Protein AF-A0A182IZV1-F1 (afdb_monomer)

Solvent-accessible surface area (backbone atoms only — not comparable to full-atom values): 13013 Å² total; per-residue (Å²): 90,77,51,74,48,79,44,78,78,56,93,95,38,71,50,75,49,75,46,81,51,82,82,86,50,80,84,40,38,72,34,74,49,69,52,72,51,81,50,97,92,43,57,87,93,59,57,53,67,52,71,44,66,41,76,52,68,88,66,60,91,82,66,72,42,47,51,71,38,79,43,78,46,76,45,76,48,70,42,66,79,65,56,40,49,40,36,34,23,47,72,85,41,84,69,45,66,74,53,50,73,56,97,43,37,22,39,26,70,53,70,49,66,39,42,68,82,43,38,65,35,40,40,33,42,37,39,44,31,95,78,49,97,63,72,47,72,52,74,48,69,41,47,34,34,33,73,51,88,48,77,48,77,50,62,76,93,72,81,61,94,89,63,89,82,66,74,47,78,48,65,48,73,43,35,70,81,78,88,81,79,57,64,59,95,88,42,74,56,87,83,73,84,79,80,92,72,85,70,78,85,86,80,83,132

pLDDT: mean 81.17, std 12.73, range [32.56, 96.06]

Secondary structure (DSSP, 8-state):
-EEEEEEEEETTEEEEEEEE-----GGGTTEEEEEEE--TTS-TTS-EEEEEEE---SS-TTPPEETT-EEEEEEEEE-TTTTPEEEEEETTEEEE---EEETTEEEEEEEEE--GGGTT-EEEEEEE-TT-SS-EEEEEE--EEB--S-EEEES-S---TT-----EEEEPP-BSPPP---EETTEEPSS------PPPSS---

Sequence (205 aa):
TIETKATETDDHRYTVTSKLRLRPTADDDYVDYTCQARHQAIPEDRPMQTTVQLSVLWYIPGEAIRRGQHVELVCRSRGGNPPAQLIWYKNGNQARMAYRTTDRLSENVYAFVAEASDNKARLRCEANNIMATKILKTEVILNVLFAPTQVIVSGPSEARIGDSVSLQCQTTASNPAADIKWVINGKQMSNATSKIVPSPEGKTH

Nearest PDB structures (foldseek):
  6grt-assembly2_B  TM=4.212E-01  e=9.583E-03  Mus musculus
  2otp-assembly1_A  TM=5.087E-01  e=6.619E-02  Homo sapiens
  2otp-assembly1_B  TM=4.618E-01  e=6.273E-02  Homo sapiens
  6d1p-assembly1_A  TM=5.254E-01  e=1.649E-01  Bacteroides uniformis str. 3978 T3 ii
  6grq-assembly1_A  TM=4.266E-01  e=9.638E-02  Mus musculus

Mean predicted aligned error: 13.06 Å

InterPro domains:
  IPR007110 Immunoglobulin-like domain [PS50835] (47-143)
  IPR007110 Immunoglobulin-like domain [PS50835] (148-205)
  IPR013162 CD80-like, immunoglobulin C2-set [PF08205] (68-129)
  IPR013162 CD80-like, immunoglobulin C2-set [PF08205] (162-203)
  IPR013783 Immunoglobulin-like fold [G3DSA:2.60.40.10] (1-61)
  IPR013783 Immunoglobulin-like fold [G3DSA:2.60.40.10] (62-143)
  IPR013783 Immunoglobulin-like fold [G3DSA:2.60.40.10] (144-205)
  IPR036179 Immunoglobulin-like domain superfamily [SSF48726] (8-57)
  IPR036179 Immunoglobulin-like domain superfamily [SSF48726] (59-148)
  IPR036179 Immunoglobulin-like domain superfamily [SSF48726] (144-193)
  IPR051275 Cellular adhesion and signaling domain-containing protein [PTHR11640] (66-190)

Foldseek 3Di:
DKDKDWDDDDDPDIDIDIDDDDDDDPVLAQDKDKDWDDDPVDDPVDTDMDIWRDHDWPPPQPDAAEQQDKDKTKDKGFAAVVAWFKFKDKQNHTDDRDWDDDPRMIMDIDIDGDHPLLQQIKIKMWTDHPPDPDIDMDIGGHHYFDDFPDKDKDWDPDDDPPDDTDIDIDTHDGPPDDDDWDADPNRTDPPDDDDDDDDPNDDDD

Organism: Anopheles atroparvus (NCBI:txid41427)

Structure (mmCIF, N/CA/C/O backbone):
data_AF-A0A182IZV1-F1
#
_entry.id   AF-A0A182IZV1-F1
#
loop_
_atom_site.group_PDB
_atom_site.id
_atom_site.type_symbol
_atom_site.label_atom_id
_atom_site.label_alt_id
_atom_site.label_comp_id
_atom_site.label_asym_id
_atom_site.label_entity_id
_atom_site.label_seq_id
_atom_site.pdbx_PDB_ins_code
_atom_site.Cartn_x
_atom_site.Cartn_y
_atom_site.Cartn_z
_atom_site.occupancy
_atom_site.B_iso_or_equiv
_atom_site.auth_seq_id
_atom_site.auth_comp_id
_atom_site.auth_asym_id
_atom_site.auth_atom_id
_atom_site.pdbx_PDB_model_num
ATOM 1 N N . THR A 1 1 ? 9.770 18.080 -16.659 1.00 79.56 1 THR A N 1
ATOM 2 C CA . THR A 1 1 ? 10.977 18.850 -17.022 1.00 79.56 1 THR A CA 1
ATOM 3 C C . THR A 1 1 ? 11.989 17.953 -17.691 1.00 79.56 1 THR A C 1
ATOM 5 O O . THR A 1 1 ? 12.210 16.854 -17.201 1.00 79.56 1 THR A O 1
ATOM 8 N N . ILE A 1 2 ? 12.588 18.400 -18.793 1.00 85.31 2 ILE A N 1
ATOM 9 C CA . ILE A 1 2 ? 13.625 17.660 -19.523 1.00 85.31 2 ILE A CA 1
ATOM 10 C C . ILE A 1 2 ? 14.952 18.400 -19.345 1.00 85.31 2 ILE A C 1
ATOM 12 O O . ILE A 1 2 ? 15.009 19.612 -19.526 1.00 85.31 2 ILE A O 1
ATOM 16 N N . GLU A 1 3 ? 16.005 17.676 -18.975 1.00 86.06 3 GLU A N 1
ATOM 17 C CA . GLU A 1 3 ? 17.370 18.192 -18.845 1.00 86.06 3 GLU A CA 1
ATOM 18 C C . GLU A 1 3 ? 18.293 17.399 -19.773 1.00 86.06 3 GLU A C 1
ATOM 20 O O . GLU A 1 3 ? 18.440 16.190 -19.598 1.00 86.06 3 GLU A O 1
ATOM 25 N N . THR A 1 4 ? 18.947 18.062 -20.725 1.00 85.50 4 THR A N 1
ATOM 26 C CA . THR A 1 4 ? 19.889 17.418 -21.654 1.00 85.50 4 THR A CA 1
ATOM 27 C C . THR A 1 4 ? 21.306 17.921 -21.399 1.00 85.50 4 THR A C 1
ATOM 29 O O . THR A 1 4 ? 21.517 19.113 -21.189 1.00 85.50 4 THR A O 1
ATOM 32 N N . LYS A 1 5 ? 22.282 17.012 -21.394 1.00 86.25 5 LYS A N 1
ATOM 33 C CA . LYS A 1 5 ? 23.711 17.314 -21.248 1.00 86.25 5 LYS A CA 1
ATOM 34 C C . LYS A 1 5 ? 24.508 16.533 -22.286 1.00 86.25 5 LYS A C 1
ATOM 36 O O . LYS A 1 5 ? 24.274 15.339 -22.448 1.00 86.25 5 LYS A O 1
ATOM 41 N N . ALA A 1 6 ? 25.448 17.195 -22.951 1.00 83.69 6 ALA A N 1
ATOM 42 C CA . ALA A 1 6 ? 26.436 16.557 -23.812 1.00 83.69 6 ALA A CA 1
ATOM 43 C C . ALA A 1 6 ? 27.785 16.521 -23.088 1.00 83.69 6 ALA A C 1
ATOM 45 O O . ALA A 1 6 ? 28.148 17.469 -22.392 1.00 83.69 6 ALA A O 1
ATOM 46 N N . THR A 1 7 ? 28.508 15.417 -23.217 1.00 83.62 7 THR A N 1
ATOM 47 C CA . THR A 1 7 ? 29.847 15.244 -22.653 1.00 83.62 7 THR A CA 1
ATOM 48 C C . THR A 1 7 ? 30.748 14.692 -23.741 1.00 83.62 7 THR A C 1
ATOM 50 O O . THR A 1 7 ? 30.425 13.673 -24.348 1.00 83.62 7 THR A O 1
ATOM 53 N N . GLU A 1 8 ? 31.850 15.382 -24.006 1.00 81.19 8 GLU A N 1
ATOM 54 C CA . GLU A 1 8 ? 32.893 14.897 -24.903 1.00 81.19 8 GLU A CA 1
ATOM 55 C C . GLU A 1 8 ? 33.725 13.844 -24.171 1.00 81.19 8 GLU A C 1
ATOM 57 O O . GLU A 1 8 ? 34.158 14.072 -23.041 1.00 81.19 8 GLU A O 1
ATOM 62 N N . THR A 1 9 ? 33.854 12.661 -24.767 1.00 71.44 9 THR A N 1
ATOM 63 C CA . THR A 1 9 ? 34.504 11.509 -24.127 1.00 71.44 9 THR A CA 1
ATOM 64 C C . THR A 1 9 ? 35.952 11.324 -24.568 1.00 71.44 9 THR A C 1
ATOM 66 O O . THR A 1 9 ? 36.763 11.000 -23.710 1.00 71.44 9 THR A O 1
ATOM 69 N N . ASP A 1 10 ? 36.256 11.518 -25.859 1.00 74.69 10 ASP A N 1
ATOM 70 C CA . ASP A 1 10 ? 37.603 11.567 -26.467 1.00 74.69 10 ASP A CA 1
ATOM 71 C C . ASP A 1 10 ? 37.463 11.773 -27.993 1.00 74.69 10 ASP A C 1
ATOM 73 O O . ASP A 1 10 ? 36.467 11.316 -28.558 1.00 74.69 10 ASP A O 1
ATOM 77 N N . ASP A 1 11 ? 38.430 12.422 -28.647 1.00 75.44 11 ASP A N 1
ATOM 78 C CA . ASP A 1 11 ? 38.546 12.605 -30.110 1.00 75.44 11 ASP A CA 1
ATOM 79 C C . ASP A 1 11 ? 37.209 12.815 -30.859 1.00 75.44 11 ASP A C 1
ATOM 81 O O . ASP A 1 11 ? 36.737 11.947 -31.600 1.00 75.44 11 ASP A O 1
ATOM 85 N N . HIS A 1 12 ? 36.553 13.961 -30.633 1.00 77.31 12 HIS A N 1
ATOM 86 C CA . HIS A 1 12 ? 35.291 14.338 -31.292 1.00 77.31 12 HIS A CA 1
ATOM 87 C C . HIS A 1 12 ? 34.119 13.358 -31.071 1.00 77.31 12 HIS A C 1
ATOM 89 O O . HIS A 1 12 ? 33.113 13.400 -31.788 1.00 77.31 12 HIS A O 1
ATOM 95 N N . ARG A 1 13 ? 34.202 12.471 -30.071 1.00 80.00 13 ARG A N 1
ATOM 96 C CA . ARG A 1 13 ? 33.090 11.607 -29.659 1.00 80.00 13 ARG A CA 1
ATOM 97 C C . ARG A 1 13 ? 32.319 12.261 -28.529 1.00 80.00 13 ARG A C 1
ATOM 99 O O . ARG A 1 13 ? 32.870 12.568 -27.472 1.00 80.00 13 ARG A O 1
ATOM 106 N N . TYR A 1 14 ? 31.014 12.392 -28.730 1.00 85.00 14 TYR A N 1
ATOM 107 C CA . TYR A 1 14 ? 30.106 12.997 -27.766 1.00 85.00 14 TYR A CA 1
ATOM 108 C C . TYR A 1 14 ? 29.099 11.968 -27.263 1.00 85.00 14 TYR A C 1
ATOM 110 O O . TYR A 1 14 ? 28.448 11.274 -28.042 1.00 85.00 14 TYR A O 1
ATOM 118 N N . THR A 1 15 ? 28.919 11.916 -25.947 1.00 84.81 15 THR A N 1
ATOM 119 C CA . THR A 1 15 ? 27.809 11.211 -25.307 1.00 84.81 15 THR A CA 1
ATOM 120 C C . THR A 1 15 ? 26.764 12.231 -24.873 1.00 84.81 15 THR A C 1
ATOM 122 O O . THR A 1 15 ? 27.045 13.119 -24.068 1.00 84.81 15 THR A O 1
ATOM 125 N N . VAL A 1 16 ? 25.538 12.105 -25.386 1.00 86.75 16 VAL A N 1
ATOM 126 C CA . VAL A 1 16 ? 24.411 12.974 -25.019 1.00 86.75 16 VAL A CA 1
ATOM 127 C C . VAL A 1 16 ? 23.475 12.220 -24.082 1.00 86.75 16 VAL A C 1
ATOM 129 O O . VAL A 1 16 ? 22.990 11.141 -24.402 1.00 86.75 16 VAL A O 1
ATOM 132 N N . THR A 1 17 ? 23.206 12.796 -22.914 1.00 83.44 17 THR A N 1
ATOM 133 C CA . THR A 1 17 ? 22.277 12.251 -21.919 1.00 83.44 17 THR A CA 1
ATOM 134 C C . THR A 1 17 ? 21.096 13.196 -21.750 1.00 83.44 17 THR A C 1
ATOM 136 O O . THR A 1 17 ? 21.289 14.355 -21.387 1.00 83.44 17 THR A O 1
ATOM 139 N N . SER A 1 18 ? 19.873 12.697 -21.941 1.00 86.25 18 SER A N 1
ATOM 140 C CA . SER A 1 18 ? 18.641 13.422 -21.609 1.00 86.25 18 SER A CA 1
ATOM 141 C C . SER A 1 18 ? 17.939 12.784 -20.409 1.00 86.25 18 SER A C 1
ATOM 143 O O . SER A 1 18 ? 17.877 11.560 -20.289 1.00 86.25 18 SER A O 1
ATOM 145 N N . LYS A 1 19 ? 17.439 13.609 -19.487 1.00 84.56 19 LYS A N 1
ATOM 146 C CA . LYS A 1 19 ? 16.720 13.196 -18.277 1.00 84.56 19 LYS A CA 1
ATOM 147 C C . LYS A 1 19 ? 15.343 13.842 -18.246 1.00 84.56 19 LYS A C 1
ATOM 149 O O . LYS A 1 19 ? 15.232 15.052 -18.068 1.00 84.56 19 LYS A O 1
ATOM 154 N N . LEU A 1 20 ? 14.303 13.021 -18.339 1.00 85.19 20 LEU A N 1
ATOM 155 C CA . LEU A 1 20 ? 12.920 13.426 -18.115 1.00 85.19 20 LEU A CA 1
ATOM 156 C C . LEU A 1 20 ? 12.568 13.272 -16.626 1.00 85.19 20 LEU A C 1
ATOM 158 O O . LEU A 1 20 ? 12.642 12.182 -16.068 1.00 85.19 20 LEU A O 1
ATOM 162 N N . ARG A 1 21 ? 12.189 14.374 -15.975 1.00 80.88 21 ARG A N 1
ATOM 163 C CA . ARG A 1 21 ? 11.591 14.404 -14.633 1.00 80.88 21 ARG A CA 1
ATOM 164 C C . ARG A 1 21 ? 10.106 14.708 -14.764 1.00 80.88 21 ARG A C 1
ATOM 166 O O . ARG A 1 21 ? 9.752 15.804 -15.200 1.00 80.88 21 ARG A O 1
ATOM 173 N N . LEU A 1 22 ? 9.252 13.781 -14.365 1.00 83.19 22 LEU A N 1
ATOM 174 C CA . LEU A 1 22 ? 7.800 13.953 -14.362 1.00 83.19 22 LEU A CA 1
ATOM 175 C C . LEU A 1 22 ? 7.218 13.513 -13.017 1.00 83.19 22 LEU A C 1
ATOM 177 O O . LEU A 1 22 ? 7.870 12.789 -12.263 1.00 83.19 22 LEU A O 1
ATOM 181 N N . ARG A 1 23 ? 6.014 13.993 -12.706 1.00 75.94 23 ARG A N 1
ATOM 182 C CA . ARG A 1 23 ? 5.198 13.505 -11.590 1.00 75.94 23 ARG A CA 1
ATOM 183 C C . ARG A 1 23 ? 4.077 12.659 -12.207 1.00 75.94 23 ARG A C 1
ATOM 185 O O . ARG A 1 23 ? 3.215 13.275 -12.824 1.00 75.94 23 ARG A O 1
ATOM 192 N N . PRO A 1 24 ? 4.122 11.317 -12.108 1.00 71.19 24 PRO A N 1
ATOM 193 C CA . PRO A 1 24 ? 3.151 10.458 -12.779 1.00 71.19 24 PRO A CA 1
ATOM 194 C C . PRO A 1 24 ? 1.738 10.656 -12.225 1.00 71.19 24 PRO A C 1
ATOM 196 O O . PRO A 1 24 ? 1.564 10.901 -11.029 1.00 71.19 24 PRO A O 1
ATOM 199 N N . THR A 1 25 ? 0.752 10.499 -13.093 1.00 67.00 25 THR A N 1
ATOM 200 C CA . THR A 1 25 ? -0.690 10.517 -12.832 1.00 67.00 25 THR A CA 1
ATOM 201 C C . THR A 1 25 ? -1.315 9.193 -13.280 1.00 67.00 25 THR A C 1
ATOM 203 O O . THR A 1 25 ? -0.631 8.355 -13.858 1.00 67.00 25 THR A O 1
ATOM 206 N N . ALA A 1 26 ? -2.604 8.970 -13.012 1.00 54.09 26 ALA A N 1
ATOM 207 C CA . ALA A 1 26 ? -3.290 7.760 -13.481 1.00 54.09 26 ALA A CA 1
ATOM 208 C C . ALA A 1 26 ? -3.289 7.644 -15.017 1.00 54.09 26 ALA A C 1
ATOM 210 O O . ALA A 1 26 ? -3.190 6.543 -15.547 1.00 54.09 26 ALA A O 1
ATOM 211 N N . ASP A 1 27 ? -3.316 8.780 -15.716 1.00 66.62 27 ASP A N 1
ATOM 212 C CA . ASP A 1 27 ? -3.283 8.839 -17.179 1.00 66.62 27 ASP A CA 1
ATOM 213 C C . ASP A 1 27 ? -1.923 8.433 -17.757 1.00 66.62 27 ASP A C 1
ATOM 215 O O . ASP A 1 27 ? -1.818 8.179 -18.951 1.00 66.62 27 ASP A O 1
ATOM 219 N N . ASP A 1 28 ? -0.886 8.360 -16.917 1.00 73.56 28 ASP A N 1
ATOM 220 C CA . ASP A 1 28 ? 0.441 7.896 -17.308 1.00 73.56 28 ASP A CA 1
ATOM 221 C C . ASP A 1 28 ? 0.578 6.366 -17.247 1.00 73.56 28 ASP A C 1
ATOM 223 O O . ASP A 1 28 ? 1.644 5.846 -17.591 1.00 73.56 28 ASP A O 1
ATOM 227 N N . ASP A 1 29 ? -0.461 5.637 -16.813 1.00 69.69 29 ASP A N 1
ATOM 228 C CA . ASP A 1 29 ? -0.440 4.176 -16.827 1.00 69.69 29 ASP A CA 1
ATOM 229 C C . ASP A 1 29 ? -0.439 3.647 -18.260 1.00 69.69 29 AS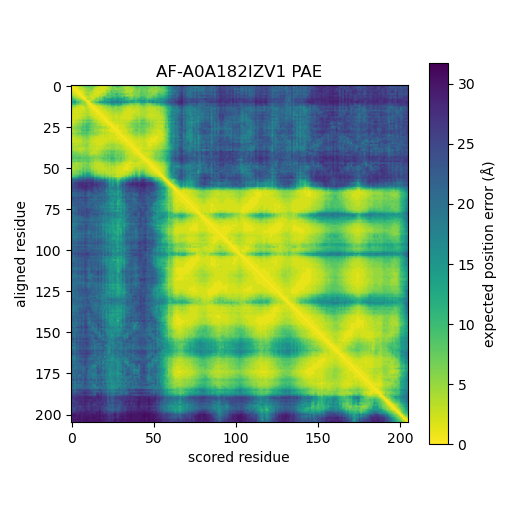P A C 1
ATOM 231 O O . ASP A 1 29 ? -1.223 4.063 -19.112 1.00 69.69 29 ASP A O 1
ATOM 235 N N . TYR A 1 30 ? 0.459 2.706 -18.527 1.00 68.88 30 TYR A N 1
ATOM 236 C CA . TYR A 1 30 ? 0.688 2.138 -19.850 1.00 68.88 30 TYR A CA 1
ATOM 237 C C . TYR A 1 30 ? 1.059 3.168 -20.935 1.00 68.88 30 TYR A C 1
ATOM 239 O O . TYR A 1 30 ? 1.040 2.829 -22.121 1.00 68.88 30 TYR A O 1
ATOM 247 N N . VAL A 1 31 ? 1.474 4.384 -20.565 1.00 80.62 31 VAL A N 1
ATOM 248 C CA . VAL A 1 31 ? 1.950 5.384 -21.528 1.00 80.62 31 VAL A CA 1
ATOM 249 C C . VAL A 1 31 ? 3.382 5.079 -21.957 1.00 80.62 31 VAL A C 1
ATOM 251 O O . VAL A 1 31 ? 4.265 4.800 -21.141 1.00 80.62 31 VAL A O 1
ATOM 254 N N . ASP A 1 32 ? 3.609 5.153 -23.266 1.00 80.19 32 ASP A N 1
ATOM 255 C CA . ASP A 1 32 ? 4.900 4.924 -23.902 1.00 80.19 32 ASP A CA 1
ATOM 256 C C . ASP A 1 32 ? 5.757 6.196 -23.909 1.00 80.19 32 ASP A C 1
ATOM 258 O O . ASP A 1 32 ? 5.494 7.169 -24.618 1.00 80.19 32 ASP A O 1
ATOM 262 N N . TYR A 1 33 ? 6.852 6.165 -23.156 1.00 83.00 33 TYR A N 1
ATOM 263 C CA . TYR A 1 33 ? 7.859 7.215 -23.126 1.00 83.00 33 TYR A CA 1
ATOM 264 C C . TYR A 1 33 ? 8.987 6.871 -24.095 1.00 83.00 33 TYR A C 1
ATOM 266 O O . TYR A 1 33 ? 9.821 6.004 -23.827 1.00 83.00 33 TYR A O 1
ATOM 274 N N . THR A 1 34 ? 9.011 7.561 -25.235 1.00 83.69 34 THR A N 1
ATOM 275 C CA . THR A 1 34 ? 9.978 7.310 -26.312 1.00 83.69 34 THR A CA 1
ATOM 276 C C . THR A 1 34 ? 11.122 8.320 -26.279 1.00 83.69 34 THR A C 1
ATOM 278 O O . THR A 1 34 ? 10.909 9.528 -26.354 1.00 83.69 34 THR A O 1
ATOM 281 N N . CYS A 1 35 ? 12.355 7.821 -26.191 1.00 82.44 35 CYS A N 1
ATOM 282 C CA . CYS A 1 35 ? 13.571 8.603 -26.382 1.00 82.44 35 CYS A CA 1
ATOM 283 C C . CYS A 1 35 ? 14.057 8.413 -27.819 1.00 82.44 35 CYS A C 1
ATOM 285 O O . CYS A 1 35 ? 14.367 7.291 -28.221 1.00 82.44 35 CYS A O 1
ATOM 287 N N . GLN A 1 36 ? 14.126 9.505 -28.577 1.00 86.88 36 GLN A N 1
ATOM 288 C CA . GLN A 1 36 ? 14.528 9.510 -29.980 1.00 86.88 36 GLN A CA 1
ATOM 289 C C . GLN A 1 36 ? 15.821 10.316 -30.160 1.00 86.88 36 GLN A C 1
ATOM 291 O O . GLN A 1 36 ? 15.889 11.490 -29.799 1.00 86.88 36 GLN A O 1
ATOM 296 N N . ALA A 1 37 ? 16.833 9.694 -30.759 1.00 84.19 37 ALA A N 1
ATOM 297 C CA . ALA A 1 37 ? 18.084 10.313 -31.168 1.00 84.19 37 ALA A CA 1
ATOM 298 C C . ALA A 1 37 ? 18.056 10.611 -32.674 1.00 84.19 37 ALA A C 1
ATOM 300 O O . ALA A 1 37 ? 17.787 9.737 -33.503 1.00 84.19 37 ALA A O 1
ATOM 301 N N . ARG A 1 38 ? 18.354 11.864 -33.026 1.00 84.31 38 ARG A N 1
ATOM 302 C CA . ARG A 1 38 ? 18.531 12.325 -34.407 1.00 84.31 38 ARG A CA 1
ATOM 303 C C . ARG A 1 38 ? 19.986 12.725 -34.608 1.00 84.31 38 ARG A C 1
ATOM 305 O O . ARG A 1 38 ? 20.579 13.340 -33.726 1.00 84.31 38 ARG A O 1
ATOM 312 N N . HIS A 1 39 ? 20.550 12.371 -35.754 1.00 85.44 39 HIS A N 1
ATOM 313 C CA . HIS A 1 39 ? 21.918 12.713 -36.122 1.00 85.44 39 HIS A CA 1
ATOM 314 C C . HIS A 1 39 ? 22.022 12.782 -37.645 1.00 85.44 39 HIS A C 1
ATOM 316 O O . HIS A 1 39 ? 21.356 12.010 -38.321 1.00 85.44 39 HIS A O 1
ATOM 322 N N . GLN A 1 40 ? 22.883 13.645 -38.184 1.00 90.00 40 GLN A N 1
ATOM 323 C CA . GLN A 1 40 ? 23.074 13.816 -39.636 1.00 90.00 40 GLN A CA 1
ATOM 324 C C . GLN A 1 40 ? 23.497 12.532 -40.376 1.00 90.00 40 GLN A C 1
ATOM 326 O O . GLN A 1 40 ? 23.291 12.405 -41.576 1.00 90.00 40 GLN A O 1
ATOM 331 N N . ALA A 1 41 ? 24.080 11.570 -39.656 1.00 86.62 41 ALA A N 1
ATOM 332 C CA . ALA A 1 41 ? 24.447 10.256 -40.193 1.00 86.62 41 ALA A CA 1
ATOM 333 C C . ALA A 1 41 ? 23.303 9.221 -40.138 1.00 86.62 41 ALA A C 1
ATOM 335 O O . ALA A 1 41 ? 23.499 8.076 -40.535 1.00 86.62 41 ALA A O 1
ATOM 336 N N . ILE A 1 42 ? 22.134 9.592 -39.607 1.00 82.00 42 ILE A N 1
ATOM 337 C CA . ILE A 1 42 ? 20.942 8.745 -39.512 1.00 82.00 42 ILE A CA 1
ATOM 338 C C . ILE A 1 42 ? 19.883 9.331 -40.460 1.00 82.00 42 ILE A C 1
ATOM 340 O O . ILE A 1 42 ? 19.586 10.521 -40.352 1.00 82.00 42 ILE A O 1
ATOM 344 N N . PRO A 1 43 ? 19.300 8.530 -41.369 1.00 85.19 43 PRO A N 1
ATOM 345 C CA . PRO A 1 43 ? 18.222 8.981 -42.247 1.00 85.19 43 PRO A CA 1
ATOM 346 C C . PRO A 1 43 ? 17.044 9.585 -41.466 1.00 85.19 43 PRO A C 1
ATOM 348 O O . PRO A 1 43 ? 16.621 9.031 -40.447 1.00 85.19 43 PRO A O 1
ATOM 351 N N . GLU A 1 44 ? 16.499 10.714 -41.933 1.00 80.88 44 GLU A N 1
ATOM 352 C CA . GLU A 1 44 ? 15.420 11.429 -41.228 1.00 80.88 44 GLU A CA 1
ATOM 353 C C . GLU A 1 44 ? 14.139 10.595 -41.075 1.00 80.88 44 GLU A C 1
ATOM 355 O O . GLU A 1 44 ? 13.401 10.771 -40.104 1.00 80.88 44 GLU A O 1
ATOM 360 N N . ASP A 1 45 ? 13.902 9.660 -41.997 1.00 83.88 45 ASP A N 1
ATOM 361 C CA . ASP A 1 45 ? 12.770 8.732 -41.997 1.00 83.88 45 ASP A CA 1
ATOM 362 C C . ASP A 1 45 ? 12.902 7.618 -40.948 1.00 83.88 45 ASP A C 1
ATOM 364 O O . ASP A 1 45 ? 11.906 6.989 -40.589 1.00 83.88 45 ASP A O 1
ATOM 368 N N . ARG A 1 46 ? 14.116 7.355 -40.444 1.00 78.50 46 ARG A N 1
ATOM 369 C CA . ARG A 1 46 ? 14.414 6.234 -39.536 1.00 78.50 46 ARG A CA 1
ATOM 370 C C . ARG A 1 46 ? 15.320 6.656 -38.377 1.00 78.50 46 ARG A C 1
ATOM 372 O O . ARG A 1 46 ? 16.458 6.196 -38.267 1.00 78.50 46 ARG A O 1
ATOM 379 N N . PRO A 1 47 ? 14.813 7.512 -37.477 1.00 79.94 47 PRO A N 1
ATOM 380 C CA . PRO A 1 47 ? 15.551 7.948 -36.304 1.00 79.94 47 PRO A CA 1
ATOM 381 C C . PRO A 1 47 ? 15.778 6.787 -35.328 1.00 79.94 47 PRO A C 1
ATOM 383 O O . PRO A 1 47 ? 14.938 5.898 -35.176 1.00 79.94 47 PRO A O 1
ATOM 386 N N . MET A 1 48 ? 16.901 6.813 -34.612 1.00 70.00 48 MET A N 1
ATOM 387 C CA . MET A 1 48 ? 17.180 5.802 -33.596 1.00 70.00 48 MET A CA 1
ATOM 388 C C . MET A 1 48 ? 16.334 6.091 -32.356 1.00 70.00 48 MET A C 1
ATOM 390 O O . MET A 1 48 ? 16.442 7.172 -31.784 1.00 70.00 48 MET A O 1
ATOM 394 N N . GLN A 1 49 ? 15.493 5.151 -31.925 1.00 84.06 49 GLN A N 1
ATOM 395 C CA . GLN A 1 49 ? 14.597 5.367 -30.789 1.00 84.06 49 GLN A CA 1
ATOM 396 C C . GLN A 1 49 ? 14.465 4.141 -29.890 1.00 84.06 49 GLN A C 1
ATOM 398 O O . GLN A 1 49 ? 14.633 3.003 -30.325 1.00 84.06 49 GLN A O 1
ATOM 403 N N . THR A 1 50 ? 14.140 4.390 -28.627 1.00 60.78 50 THR A N 1
ATOM 404 C CA . THR A 1 50 ? 13.776 3.361 -27.652 1.00 60.78 50 THR A CA 1
ATOM 405 C C . THR A 1 50 ? 12.591 3.837 -26.827 1.00 60.78 50 THR A C 1
ATOM 407 O O . THR A 1 50 ? 12.491 5.025 -26.514 1.00 60.78 50 THR A O 1
ATOM 410 N N . THR A 1 51 ? 11.705 2.916 -26.469 1.00 66.94 51 THR A N 1
ATOM 411 C CA . THR A 1 51 ? 10.464 3.212 -25.753 1.00 66.94 51 THR A CA 1
ATOM 412 C C . THR A 1 51 ? 10.439 2.452 -24.439 1.00 66.94 51 THR A C 1
ATOM 414 O O . THR A 1 51 ? 10.736 1.258 -24.389 1.00 66.94 51 THR A O 1
ATOM 417 N N . VAL A 1 52 ? 10.085 3.155 -23.369 1.00 70.62 52 VAL A N 1
ATOM 418 C CA . VAL A 1 52 ? 9.824 2.581 -22.052 1.00 70.62 52 VAL A CA 1
ATOM 419 C C . VAL A 1 52 ? 8.379 2.882 -21.705 1.00 70.62 52 VAL A C 1
ATOM 421 O O . VAL A 1 52 ? 7.970 4.037 -21.721 1.00 70.62 52 VAL A O 1
ATOM 424 N N . GLN A 1 53 ? 7.615 1.853 -21.368 1.00 67.12 53 GLN A N 1
ATOM 425 C CA . GLN A 1 53 ? 6.247 2.032 -20.911 1.00 67.12 53 GLN A CA 1
ATOM 426 C C . GLN A 1 53 ? 6.244 2.277 -19.402 1.00 67.12 53 GLN A C 1
ATOM 428 O O . GLN A 1 53 ? 6.790 1.471 -18.640 1.00 67.12 53 GLN A O 1
ATOM 433 N N . LEU A 1 54 ? 5.655 3.388 -18.967 1.00 60.84 54 LEU A N 1
ATOM 434 C CA . LEU A 1 54 ? 5.479 3.672 -17.549 1.00 60.84 54 LEU A CA 1
ATOM 435 C C . LEU A 1 54 ? 4.235 2.924 -17.071 1.00 60.84 54 LEU A C 1
ATOM 437 O O . LEU A 1 54 ? 3.137 3.181 -17.543 1.00 60.84 54 LEU A O 1
ATOM 441 N N . SER A 1 55 ? 4.407 1.962 -16.165 1.00 57.28 55 SER A N 1
ATOM 442 C CA . SER A 1 55 ? 3.268 1.355 -15.475 1.00 57.28 55 SER A CA 1
ATOM 443 C C . SER A 1 55 ? 3.050 2.091 -14.164 1.00 57.28 55 SER A C 1
ATOM 445 O O . SER A 1 55 ? 3.933 2.132 -13.299 1.00 57.28 55 SER A O 1
ATOM 447 N N . VAL A 1 56 ? 1.874 2.683 -14.038 1.00 56.00 56 VAL A N 1
ATOM 448 C CA . VAL A 1 56 ? 1.385 3.287 -12.809 1.00 56.00 56 VAL A CA 1
ATOM 449 C C . VAL A 1 56 ? 0.555 2.199 -12.138 1.00 56.00 56 VAL A C 1
ATOM 451 O O . VAL A 1 56 ? -0.421 1.717 -12.692 1.00 56.00 56 VAL A O 1
ATOM 454 N N . LEU A 1 57 ? 1.012 1.715 -10.981 1.00 48.78 57 LEU A N 1
ATOM 455 C CA . LEU A 1 57 ? 0.409 0.564 -10.303 1.00 48.78 57 LEU A CA 1
ATOM 456 C C . LEU A 1 57 ? -1.115 0.739 -10.171 1.00 48.78 57 LEU A C 1
ATOM 458 O O . LEU A 1 57 ? -1.570 1.726 -9.606 1.00 48.78 57 LEU A O 1
ATOM 462 N N . TRP A 1 58 ? -1.881 -0.263 -10.611 1.00 43.59 58 TRP A N 1
ATOM 463 C CA . TRP A 1 58 ? -3.350 -0.310 -10.528 1.00 43.59 58 TRP A CA 1
ATOM 464 C C . TRP A 1 58 ? -3.901 -0.509 -9.100 1.00 43.59 58 TRP A C 1
ATOM 466 O O . TRP A 1 58 ? -5.090 -0.747 -8.915 1.00 43.59 58 TRP A O 1
ATOM 476 N N . TYR A 1 59 ? -3.064 -0.378 -8.066 1.00 44.84 59 TYR A N 1
ATOM 477 C CA . TYR A 1 59 ? -3.581 0.108 -6.792 1.00 44.84 59 TYR A CA 1
ATOM 478 C C . TYR A 1 59 ? -3.868 1.585 -7.007 1.00 44.84 59 TYR A C 1
ATOM 480 O O . TYR A 1 59 ? -2.929 2.380 -7.036 1.00 44.84 59 TYR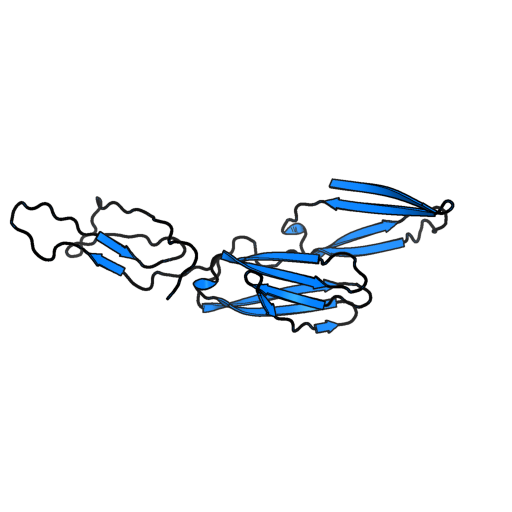 A O 1
ATOM 488 N N . ILE A 1 60 ? -5.141 1.947 -7.170 1.00 49.25 60 ILE A N 1
ATOM 489 C CA . ILE A 1 60 ? -5.546 3.351 -7.173 1.00 49.25 60 ILE A CA 1
ATOM 490 C C . ILE A 1 60 ? -4.999 3.947 -5.870 1.00 49.25 60 ILE A C 1
ATOM 492 O O . ILE A 1 60 ? -5.430 3.516 -4.794 1.00 49.25 60 ILE A O 1
ATOM 496 N N . PRO A 1 61 ? -4.031 4.883 -5.910 1.00 44.75 61 PRO A N 1
ATOM 497 C CA . PRO A 1 61 ? -3.485 5.470 -4.699 1.00 44.75 61 PRO A CA 1
ATOM 498 C C . PRO A 1 61 ? -4.623 6.120 -3.903 1.00 44.75 61 PRO A C 1
ATOM 500 O O . PRO A 1 61 ? -5.110 7.184 -4.269 1.00 44.75 61 PRO A O 1
ATOM 503 N N . GLY A 1 62 ? -5.082 5.451 -2.840 1.00 52.44 62 GLY A N 1
ATOM 504 C CA . GLY A 1 62 ? -6.228 5.891 -2.039 1.00 52.44 62 GLY A CA 1
ATOM 505 C C . GLY A 1 62 ? -7.312 4.839 -1.794 1.00 52.44 62 GLY A C 1
ATOM 506 O O . GLY A 1 62 ? -8.101 5.029 -0.868 1.00 52.44 62 GLY A O 1
ATOM 507 N N . GLU A 1 63 ? -7.351 3.726 -2.534 1.00 68.25 63 GLU A N 1
ATOM 508 C CA . GLU A 1 63 ? -8.326 2.663 -2.258 1.00 68.25 63 GLU A CA 1
ATOM 509 C C . GLU A 1 63 ? -7.912 1.848 -1.026 1.00 68.25 63 GLU A C 1
ATOM 511 O O . GLU A 1 63 ? -6.778 1.395 -0.891 1.00 68.25 63 GLU A O 1
ATOM 516 N N . ALA A 1 64 ? -8.823 1.702 -0.068 1.00 80.56 64 ALA A N 1
ATOM 517 C CA . ALA A 1 64 ? -8.520 1.056 1.197 1.00 80.56 64 ALA A CA 1
ATOM 518 C C . ALA A 1 64 ? -8.750 -0.462 1.110 1.00 80.56 64 ALA A C 1
ATOM 520 O O . ALA A 1 64 ? -9.835 -0.920 0.759 1.00 80.56 64 ALA A O 1
ATOM 521 N N . ILE A 1 65 ? -7.739 -1.241 1.484 1.00 85.94 65 ILE A N 1
ATOM 522 C CA . ILE A 1 65 ? -7.771 -2.707 1.509 1.00 85.94 65 ILE A CA 1
ATOM 523 C C . ILE A 1 65 ? -8.387 -3.158 2.828 1.00 85.94 65 ILE A C 1
ATOM 525 O O . ILE A 1 65 ? -8.052 -2.615 3.872 1.00 85.94 65 ILE A O 1
ATOM 529 N N . ARG A 1 66 ? -9.251 -4.171 2.846 1.00 85.50 66 ARG A N 1
ATOM 530 C CA . ARG A 1 66 ? -9.770 -4.722 4.112 1.00 85.50 66 ARG A CA 1
ATOM 531 C C . ARG A 1 66 ? -8.882 -5.851 4.623 1.00 85.50 66 ARG A C 1
ATOM 533 O O . ARG A 1 66 ? -8.409 -6.671 3.842 1.00 85.50 66 ARG A O 1
ATOM 540 N N . ARG A 1 67 ? -8.698 -5.953 5.943 1.00 88.94 67 ARG A N 1
ATOM 541 C CA . ARG A 1 67 ? -8.082 -7.143 6.554 1.00 88.94 67 ARG A CA 1
ATOM 542 C C . ARG A 1 67 ? -8.790 -8.415 6.065 1.00 88.94 67 ARG A C 1
ATOM 544 O O . ARG A 1 67 ? -10.017 -8.479 6.074 1.00 88.94 67 ARG A O 1
ATOM 551 N N . GLY A 1 68 ? -8.014 -9.422 5.671 1.00 82.44 68 GLY A N 1
ATOM 552 C CA . GLY A 1 68 ? -8.501 -10.687 5.113 1.00 82.44 68 GLY A CA 1
ATOM 553 C C . GLY A 1 68 ? -8.766 -10.655 3.603 1.00 82.44 68 GLY A C 1
ATOM 554 O O . GLY A 1 68 ? -9.058 -11.695 3.017 1.00 82.44 68 GLY A O 1
ATOM 555 N N . GLN A 1 69 ? -8.654 -9.493 2.954 1.00 82.31 69 GLN A N 1
ATOM 556 C CA . GLN A 1 69 ? -8.777 -9.382 1.504 1.00 82.31 69 GLN A CA 1
ATOM 557 C C . GLN A 1 69 ? -7.560 -10.005 0.812 1.00 82.31 69 GLN A C 1
ATOM 559 O O . GLN A 1 69 ? -6.422 -9.793 1.232 1.00 82.31 69 GLN A O 1
ATOM 564 N N . HIS A 1 70 ? -7.807 -10.743 -0.269 1.00 80.94 70 HIS A N 1
ATOM 565 C CA . HIS A 1 70 ? -6.752 -11.212 -1.161 1.00 80.94 70 HIS A CA 1
ATOM 566 C C . HIS A 1 70 ? -6.318 -10.054 -2.061 1.00 80.94 70 HIS A C 1
ATOM 568 O O . HIS A 1 70 ? -7.145 -9.455 -2.749 1.00 80.94 70 HIS A O 1
ATOM 574 N N . VAL A 1 71 ? -5.030 -9.730 -2.026 1.00 82.00 71 VAL A N 1
ATOM 575 C CA . VAL A 1 71 ? -4.418 -8.643 -2.789 1.00 82.00 71 VAL A CA 1
ATOM 576 C C . VAL A 1 71 ? -3.423 -9.238 -3.765 1.00 82.00 71 VAL A C 1
ATOM 578 O O . VAL A 1 71 ? -2.606 -10.072 -3.379 1.00 82.00 71 VAL A O 1
ATOM 581 N N . GLU A 1 72 ? -3.465 -8.773 -5.011 1.00 83.31 72 GLU A N 1
ATOM 582 C CA . GLU A 1 72 ? -2.507 -9.139 -6.046 1.00 83.31 72 GLU A CA 1
ATOM 583 C C . GLU A 1 72 ? -1.865 -7.881 -6.636 1.00 83.31 72 GLU A C 1
ATOM 585 O O . GLU A 1 72 ? -2.534 -7.037 -7.230 1.00 83.31 72 GLU A O 1
ATOM 590 N N . LEU A 1 73 ? -0.549 -7.755 -6.467 1.00 82.06 73 LEU A N 1
ATOM 591 C CA . LEU A 1 73 ? 0.235 -6.681 -7.064 1.00 82.06 73 LEU A CA 1
ATOM 592 C C . LEU A 1 73 ? 1.078 -7.223 -8.205 1.00 82.06 73 LEU A C 1
ATOM 594 O O . LEU A 1 73 ? 1.831 -8.182 -8.041 1.00 82.06 73 LEU A O 1
ATOM 598 N N . VAL A 1 74 ? 0.998 -6.561 -9.352 1.00 82.38 74 VAL A N 1
ATOM 599 C CA . VAL A 1 74 ? 1.712 -6.966 -10.559 1.00 82.38 74 VAL A CA 1
ATOM 600 C C . VAL A 1 74 ? 2.795 -5.941 -10.853 1.00 82.38 74 VAL A C 1
ATOM 602 O O . VAL A 1 74 ? 2.516 -4.756 -11.011 1.00 82.38 74 VAL A O 1
ATOM 605 N N . CYS A 1 75 ? 4.040 -6.401 -10.926 1.00 82.62 75 CYS A N 1
ATOM 606 C CA . CYS A 1 75 ? 5.161 -5.600 -11.394 1.00 82.62 75 CYS A CA 1
ATOM 607 C C . CYS A 1 75 ? 5.600 -6.091 -12.766 1.00 82.62 75 CYS A C 1
ATOM 609 O O . CYS A 1 75 ? 5.816 -7.288 -12.948 1.00 82.62 75 CYS A O 1
ATOM 611 N N . ARG A 1 76 ? 5.751 -5.171 -13.719 1.00 83.19 76 ARG A N 1
ATOM 612 C CA . ARG A 1 76 ? 6.144 -5.462 -15.101 1.00 83.19 76 ARG A CA 1
ATOM 613 C C . ARG A 1 76 ? 7.330 -4.601 -15.508 1.00 83.19 76 ARG A C 1
ATOM 615 O O . ARG A 1 76 ? 7.388 -3.421 -15.179 1.00 83.19 76 ARG A O 1
ATOM 622 N N . SER A 1 77 ? 8.254 -5.183 -16.262 1.00 79.12 77 SER A N 1
ATOM 623 C CA . SER A 1 77 ? 9.347 -4.469 -16.922 1.00 79.12 77 SER A CA 1
ATOM 624 C C . SER A 1 77 ? 9.475 -4.965 -18.355 1.00 79.12 77 SER A C 1
ATOM 626 O O . SER A 1 77 ? 9.569 -6.167 -18.587 1.00 79.12 77 SER A O 1
ATOM 628 N N . ARG A 1 78 ? 9.441 -4.042 -19.319 1.00 75.56 78 ARG A N 1
ATOM 629 C CA . ARG A 1 78 ? 9.591 -4.326 -20.751 1.00 75.56 78 ARG A CA 1
ATOM 630 C C . ARG A 1 78 ? 10.967 -3.872 -21.237 1.00 75.56 78 ARG A C 1
ATOM 632 O O . ARG A 1 78 ? 11.451 -2.817 -20.835 1.00 75.56 78 ARG A O 1
ATOM 639 N N . GLY A 1 79 ? 11.562 -4.636 -22.145 1.00 73.69 79 GLY A N 1
ATOM 640 C CA . GLY A 1 79 ? 12.870 -4.364 -22.733 1.00 73.69 79 GLY A CA 1
ATOM 641 C C . GLY A 1 79 ? 14.038 -4.916 -21.914 1.00 73.69 79 GLY A C 1
ATOM 642 O O . GLY A 1 79 ? 13.905 -5.872 -21.154 1.00 73.69 79 GLY A O 1
ATOM 643 N N . GLY A 1 80 ? 15.205 -4.297 -22.104 1.00 66.94 80 GLY A N 1
ATOM 644 C CA . GLY A 1 80 ? 16.467 -4.750 -21.522 1.00 66.94 80 GLY A CA 1
ATOM 645 C C . GLY A 1 80 ? 17.110 -5.899 -22.303 1.00 66.94 80 GLY A C 1
ATOM 646 O O . GLY A 1 80 ? 16.430 -6.771 -22.838 1.00 66.94 80 GLY A O 1
ATOM 647 N N . ASN A 1 81 ? 18.440 -5.892 -22.374 1.00 74.12 81 ASN A N 1
ATOM 648 C CA . ASN A 1 81 ? 19.220 -7.025 -22.861 1.00 74.12 81 ASN A CA 1
ATOM 649 C C . ASN A 1 81 ? 20.378 -7.291 -21.881 1.00 74.12 81 ASN A C 1
ATOM 651 O O . ASN A 1 81 ? 21.326 -6.507 -21.876 1.00 74.12 81 ASN A O 1
ATOM 655 N N . PRO A 1 82 ? 20.303 -8.336 -21.038 1.00 85.81 82 PRO A N 1
ATOM 656 C CA . PRO A 1 82 ? 19.187 -9.285 -20.911 1.00 85.81 82 PRO A CA 1
ATOM 657 C C . PRO A 1 82 ? 17.931 -8.637 -20.282 1.00 85.81 82 PRO A C 1
ATOM 659 O O . PRO A 1 82 ? 18.040 -7.539 -19.732 1.00 85.81 82 PRO A O 1
ATOM 662 N N . PRO A 1 83 ? 16.740 -9.265 -20.348 1.00 82.19 83 PRO A N 1
ATOM 663 C CA . PRO A 1 83 ? 15.551 -8.798 -19.628 1.00 82.19 83 PRO A CA 1
ATOM 664 C C . PRO A 1 83 ? 15.805 -8.604 -18.126 1.00 82.19 83 PRO A C 1
ATOM 666 O O . PRO A 1 83 ? 16.633 -9.291 -17.527 1.00 82.19 83 PRO A O 1
ATOM 669 N N . ALA A 1 84 ? 15.097 -7.656 -17.507 1.00 85.88 84 ALA A N 1
ATOM 670 C CA . ALA A 1 84 ? 15.319 -7.315 -16.103 1.00 85.88 84 ALA A CA 1
ATOM 671 C C . ALA A 1 84 ? 14.811 -8.408 -15.148 1.00 85.88 84 ALA A C 1
ATOM 673 O O . ALA A 1 84 ? 13.746 -8.992 -15.355 1.00 85.88 84 ALA A O 1
ATOM 674 N N . GLN A 1 85 ? 15.539 -8.625 -14.057 1.00 90.56 85 GLN A N 1
ATOM 675 C CA . GLN A 1 85 ? 15.093 -9.422 -12.920 1.00 90.56 85 GLN A CA 1
ATOM 676 C C . GLN A 1 85 ? 14.187 -8.571 -12.033 1.00 90.56 85 GLN A C 1
ATOM 678 O O . GLN A 1 85 ? 14.534 -7.431 -11.717 1.00 90.56 85 GLN A O 1
ATOM 683 N N . LEU A 1 86 ? 13.040 -9.117 -11.624 1.00 89.31 86 LEU A N 1
ATOM 684 C CA . LEU A 1 86 ? 12.051 -8.394 -10.825 1.00 89.31 86 LEU A CA 1
ATOM 685 C C . LEU A 1 86 ? 11.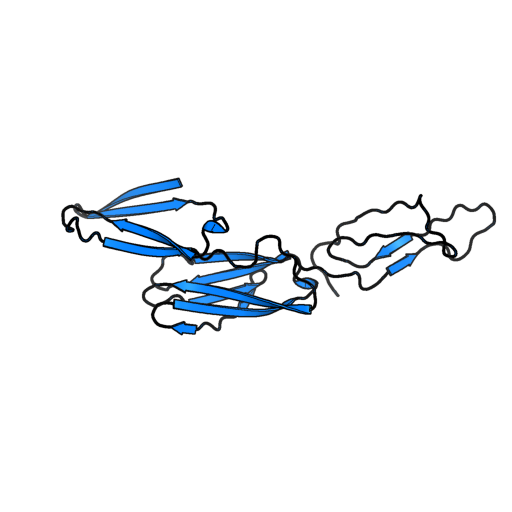959 -8.943 -9.408 1.00 89.31 86 LEU A C 1
ATOM 687 O O . LEU A 1 86 ? 11.704 -10.135 -9.220 1.00 89.31 86 LEU A O 1
ATOM 691 N N . ILE A 1 87 ? 12.084 -8.064 -8.416 1.00 94.50 87 ILE A N 1
ATOM 692 C CA . ILE A 1 87 ? 12.029 -8.429 -6.999 1.00 94.50 87 ILE A CA 1
ATOM 693 C C . ILE A 1 87 ? 11.061 -7.505 -6.262 1.00 94.50 87 ILE A C 1
ATOM 695 O O . ILE A 1 87 ? 11.161 -6.282 -6.349 1.00 94.50 87 ILE A O 1
ATOM 699 N N . TRP A 1 88 ? 10.145 -8.097 -5.499 1.00 95.38 88 TRP A N 1
ATOM 700 C CA . TRP A 1 88 ? 9.303 -7.378 -4.549 1.00 95.38 88 TRP A CA 1
ATOM 701 C C . TRP A 1 88 ? 9.955 -7.320 -3.172 1.00 95.38 88 TRP A C 1
ATOM 703 O O . TRP A 1 88 ? 10.444 -8.330 -2.662 1.00 95.38 88 TRP A O 1
ATOM 713 N N . TYR A 1 89 ? 9.866 -6.155 -2.542 1.00 96.06 89 TYR A N 1
ATOM 714 C CA . TYR A 1 89 ? 10.268 -5.882 -1.170 1.00 96.06 89 TYR A CA 1
ATOM 715 C C . TYR A 1 89 ? 9.074 -5.369 -0.365 1.00 96.06 89 TYR A C 1
ATOM 717 O O . TYR A 1 89 ? 8.308 -4.540 -0.852 1.00 96.06 89 TYR A O 1
ATOM 725 N N . LYS A 1 90 ? 8.955 -5.809 0.888 1.00 95.38 90 LYS A N 1
ATOM 726 C CA . LYS A 1 90 ? 7.991 -5.333 1.884 1.00 95.38 90 LYS A CA 1
ATOM 727 C C . LYS A 1 90 ? 8.751 -4.766 3.072 1.00 95.38 90 LYS A C 1
ATOM 729 O O . LYS A 1 90 ? 9.508 -5.482 3.720 1.00 95.38 90 LYS A O 1
ATOM 734 N N . ASN A 1 91 ? 8.583 -3.472 3.338 1.00 94.12 91 ASN A N 1
ATOM 735 C CA . ASN A 1 91 ? 9.305 -2.746 4.391 1.00 94.12 91 ASN A CA 1
ATOM 736 C C . ASN A 1 91 ? 10.834 -2.922 4.307 1.00 94.12 91 ASN A C 1
ATOM 738 O O . ASN A 1 91 ? 11.516 -3.039 5.318 1.00 94.12 91 ASN A O 1
ATOM 742 N N . GLY A 1 92 ? 11.370 -2.971 3.083 1.00 93.12 92 GLY A N 1
ATOM 743 C CA . GLY A 1 92 ? 12.799 -3.174 2.821 1.00 93.12 92 GLY A CA 1
ATOM 744 C C . GLY A 1 92 ? 13.262 -4.634 2.833 1.00 93.12 92 GLY A C 1
ATOM 745 O O . GLY A 1 92 ? 14.335 -4.915 2.309 1.00 93.12 92 GLY A O 1
ATOM 746 N N . ASN A 1 93 ? 12.448 -5.567 3.330 1.00 96.00 93 ASN A N 1
ATOM 747 C CA . ASN A 1 93 ? 12.751 -6.996 3.303 1.00 96.00 93 ASN A CA 1
ATOM 748 C C . ASN A 1 93 ? 12.282 -7.623 1.995 1.00 96.00 93 ASN A C 1
ATOM 750 O O . ASN A 1 93 ? 11.202 -7.307 1.500 1.00 96.00 93 ASN A O 1
ATOM 754 N N . GLN A 1 94 ? 13.076 -8.528 1.434 1.00 95.31 94 GLN A N 1
ATOM 755 C CA . GLN A 1 94 ? 12.715 -9.220 0.203 1.00 95.31 94 GLN A CA 1
ATOM 756 C C . GLN A 1 94 ? 11.479 -10.104 0.424 1.00 95.31 94 GLN A C 1
ATOM 758 O O . GLN A 1 94 ? 11.495 -10.999 1.264 1.00 95.31 94 GLN A O 1
ATOM 763 N N . ALA A 1 95 ? 10.418 -9.853 -0.340 1.00 94.94 95 ALA A N 1
ATOM 764 C CA . ALA A 1 95 ? 9.134 -10.538 -0.220 1.00 94.94 95 ALA A CA 1
ATOM 765 C C . ALA A 1 95 ? 8.940 -11.604 -1.306 1.00 94.94 95 ALA A C 1
ATOM 767 O O . ALA A 1 95 ? 8.469 -12.701 -1.013 1.00 94.94 95 ALA A O 1
ATOM 768 N N . ARG A 1 96 ? 9.305 -11.313 -2.565 1.00 92.81 96 ARG A N 1
ATOM 769 C CA . ARG A 1 96 ? 9.134 -12.278 -3.664 1.00 92.81 96 ARG A CA 1
ATOM 770 C C . ARG A 1 96 ? 10.109 -12.066 -4.813 1.00 92.81 96 ARG A C 1
ATOM 772 O O . ARG A 1 96 ? 10.156 -10.990 -5.401 1.00 92.81 96 ARG A O 1
ATOM 779 N N . MET A 1 97 ? 10.813 -13.134 -5.189 1.00 93.31 97 MET A N 1
ATOM 780 C CA . MET A 1 97 ? 11.756 -13.149 -6.319 1.00 93.31 97 MET A CA 1
ATOM 781 C C . MET A 1 97 ? 11.237 -13.879 -7.559 1.00 93.31 97 MET A C 1
ATOM 783 O O . MET A 1 97 ? 11.870 -13.811 -8.602 1.00 93.31 97 MET A O 1
ATOM 787 N N . ALA A 1 98 ? 10.143 -14.637 -7.463 1.00 92.56 98 ALA A N 1
ATOM 788 C CA . ALA A 1 98 ? 9.677 -15.447 -8.584 1.00 92.56 98 ALA A CA 1
ATOM 789 C C . ALA A 1 98 ? 9.032 -14.564 -9.665 1.00 92.56 98 ALA A C 1
ATOM 791 O O . ALA A 1 98 ? 7.888 -14.131 -9.518 1.00 92.56 98 ALA A O 1
ATOM 792 N N . TYR A 1 99 ? 9.758 -14.340 -10.758 1.00 90.12 99 TYR A N 1
ATOM 793 C CA . TYR A 1 99 ? 9.292 -13.633 -11.948 1.00 90.12 99 TYR A CA 1
ATOM 794 C C . TYR A 1 99 ? 9.227 -14.575 -13.154 1.00 90.12 99 TYR A C 1
ATOM 796 O O . TYR A 1 99 ? 9.853 -15.635 -13.176 1.00 90.12 99 TYR A O 1
ATOM 804 N N . ARG A 1 100 ? 8.446 -14.192 -14.158 1.00 91.50 100 ARG A N 1
ATOM 805 C CA . ARG A 1 100 ? 8.383 -14.845 -15.466 1.00 91.50 100 ARG A CA 1
ATOM 806 C C . ARG A 1 100 ? 8.876 -13.870 -16.515 1.00 91.50 100 ARG A C 1
ATOM 808 O O . ARG A 1 100 ? 8.622 -12.675 -16.395 1.00 91.50 100 ARG A O 1
ATOM 815 N N . THR A 1 101 ? 9.549 -14.382 -17.533 1.00 87.81 101 THR A N 1
ATOM 816 C CA . THR A 1 101 ? 9.979 -13.582 -18.674 1.00 87.81 101 THR A CA 1
ATOM 817 C C . THR A 1 101 ? 9.434 -14.208 -19.946 1.00 87.81 101 THR A C 1
ATOM 819 O O . THR A 1 101 ? 9.690 -15.381 -20.209 1.00 87.81 101 THR A O 1
ATOM 822 N N . THR A 1 102 ? 8.697 -13.420 -20.722 1.00 84.75 102 THR A N 1
ATOM 823 C CA . THR A 1 102 ? 8.189 -13.794 -22.044 1.00 84.75 102 THR A CA 1
ATOM 824 C C . THR A 1 102 ? 8.676 -12.744 -23.034 1.00 84.75 102 THR A C 1
ATOM 826 O O . THR A 1 102 ? 8.398 -11.556 -22.864 1.00 84.75 102 THR A O 1
ATOM 829 N N . ASP A 1 103 ? 9.452 -13.160 -24.035 1.00 82.62 103 ASP A N 1
ATOM 830 C CA . ASP A 1 103 ? 10.174 -12.281 -24.962 1.00 82.62 103 ASP A CA 1
ATOM 831 C C . ASP A 1 103 ? 11.044 -11.235 -24.241 1.00 82.62 103 ASP A C 1
ATOM 833 O O . ASP A 1 103 ? 12.109 -11.545 -23.707 1.00 82.62 103 ASP A O 1
ATOM 837 N N . ARG A 1 104 ? 10.589 -9.979 -24.220 1.00 77.31 104 ARG A N 1
ATOM 838 C CA . ARG A 1 104 ? 11.240 -8.846 -23.548 1.00 77.31 104 ARG A CA 1
ATOM 839 C C . ARG A 1 104 ? 10.427 -8.320 -22.366 1.00 77.31 104 ARG A C 1
ATOM 841 O O . ARG A 1 104 ? 10.702 -7.225 -21.897 1.00 77.31 104 ARG A O 1
ATOM 848 N N . LEU A 1 105 ? 9.407 -9.037 -21.908 1.00 78.62 105 LEU A N 1
ATOM 849 C CA . LEU A 1 105 ? 8.579 -8.652 -20.769 1.00 78.62 105 LEU A CA 1
ATOM 850 C C . LEU A 1 105 ? 8.902 -9.555 -19.580 1.00 78.62 105 LEU A C 1
ATOM 852 O O . LEU A 1 105 ? 8.620 -10.749 -19.621 1.00 78.62 105 LEU A O 1
ATOM 856 N N . SER A 1 106 ? 9.439 -8.972 -18.514 1.00 83.50 106 SER A N 1
ATOM 857 C CA . SER A 1 106 ? 9.503 -9.602 -17.198 1.00 83.50 106 SER A CA 1
ATOM 858 C C . SER A 1 106 ? 8.290 -9.193 -16.362 1.00 83.50 106 SER A C 1
ATOM 860 O O . SER A 1 106 ? 7.910 -8.021 -16.345 1.00 83.50 106 SER A O 1
ATOM 862 N N . GLU A 1 107 ? 7.702 -10.142 -15.640 1.00 86.62 107 GLU A N 1
ATOM 863 C CA . GLU A 1 107 ? 6.552 -9.939 -14.758 1.00 86.62 107 GLU A CA 1
ATOM 864 C C . GLU A 1 107 ? 6.743 -10.667 -13.419 1.00 86.62 107 GLU A C 1
ATOM 866 O O . GLU A 1 107 ? 7.109 -11.841 -13.386 1.00 86.62 107 GLU A O 1
ATOM 871 N N . ASN A 1 108 ? 6.475 -9.984 -12.303 1.00 90.19 108 ASN A N 1
ATOM 872 C CA . ASN A 1 108 ? 6.450 -10.566 -10.962 1.00 90.19 108 ASN A CA 1
ATOM 873 C C . ASN A 1 108 ? 5.149 -10.191 -10.250 1.00 90.19 108 ASN A C 1
ATOM 875 O O . ASN A 1 108 ? 4.901 -9.020 -9.945 1.00 90.19 108 ASN A O 1
ATOM 879 N N . VAL A 1 109 ? 4.346 -11.212 -9.968 1.00 87.44 109 VAL A N 1
ATOM 880 C CA . VAL A 1 109 ? 3.070 -11.097 -9.262 1.00 87.44 109 VAL A CA 1
ATOM 881 C C . VAL A 1 109 ? 3.280 -11.405 -7.782 1.00 87.44 109 VAL A C 1
ATOM 883 O O . VAL A 1 109 ? 3.719 -12.498 -7.433 1.00 87.44 109 VAL A O 1
ATOM 886 N N . TYR A 1 110 ? 2.974 -10.466 -6.893 1.00 89.75 110 TYR A N 1
ATOM 887 C CA . TYR A 1 110 ? 2.990 -10.684 -5.450 1.00 89.75 110 TYR A CA 1
ATOM 888 C C . TYR A 1 110 ? 1.562 -10.715 -4.912 1.00 89.75 110 TYR A C 1
ATOM 890 O O . TYR A 1 110 ? 0.896 -9.684 -4.837 1.00 89.75 110 TYR A O 1
ATOM 898 N N . ALA A 1 111 ? 1.114 -11.919 -4.554 1.00 86.62 111 ALA A N 1
ATOM 899 C CA . ALA A 1 111 ? -0.199 -12.169 -3.982 1.00 86.62 111 ALA A CA 1
ATOM 900 C C . ALA A 1 111 ? -0.088 -12.476 -2.483 1.00 86.62 111 ALA A C 1
ATOM 902 O O . ALA A 1 111 ? 0.783 -13.247 -2.071 1.00 86.62 111 ALA A O 1
ATOM 903 N N . PHE A 1 112 ? -0.960 -11.876 -1.674 1.00 89.12 112 PHE A N 1
ATOM 904 C CA . PHE A 1 112 ? -1.013 -12.079 -0.224 1.00 89.12 112 PHE A CA 1
ATOM 905 C C . PHE A 1 112 ? -2.417 -11.802 0.328 1.00 89.12 112 PHE A C 1
ATOM 907 O O . PHE A 1 112 ? -3.247 -11.171 -0.327 1.00 89.12 112 PHE A O 1
ATOM 914 N N . VAL A 1 113 ? -2.682 -12.268 1.548 1.00 87.62 113 VAL A N 1
ATOM 9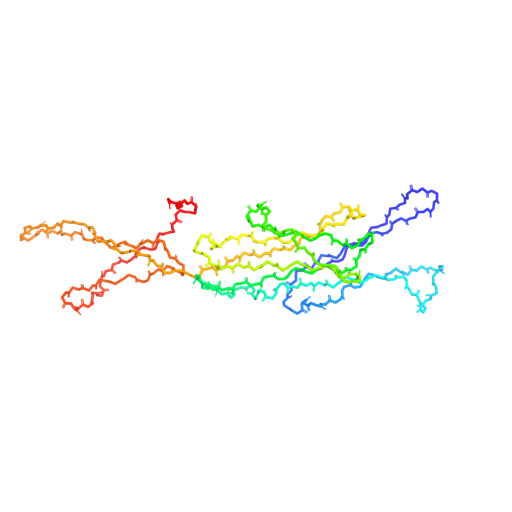15 C CA . VAL A 1 113 ? -3.884 -11.905 2.310 1.00 87.62 113 VAL A CA 1
ATOM 916 C C . VAL A 1 113 ? -3.523 -10.744 3.228 1.00 87.62 113 VAL A C 1
ATOM 918 O O . VAL A 1 113 ? -2.564 -10.845 3.987 1.00 87.62 113 VAL A O 1
ATOM 921 N N . ALA A 1 114 ? -4.261 -9.639 3.144 1.00 88.88 114 ALA A N 1
ATOM 922 C CA . ALA A 1 114 ? -3.940 -8.425 3.885 1.00 88.88 114 ALA A CA 1
ATOM 923 C C . ALA A 1 114 ? -4.158 -8.591 5.397 1.00 88.88 114 ALA A C 1
ATOM 925 O O . ALA A 1 114 ? -5.246 -8.965 5.848 1.00 88.88 114 ALA A O 1
ATOM 926 N N . GLU A 1 115 ? -3.153 -8.231 6.190 1.00 94.56 115 GLU A N 1
ATOM 927 C CA . GLU A 1 115 ? -3.222 -8.227 7.653 1.00 94.56 115 GLU A CA 1
ATOM 928 C C . GLU A 1 115 ? -3.297 -6.808 8.234 1.00 94.56 115 GLU A C 1
ATOM 930 O O . GLU A 1 115 ? -2.957 -5.825 7.583 1.00 94.56 115 GLU A O 1
ATOM 935 N N . ALA A 1 116 ? -3.715 -6.672 9.497 1.00 93.44 116 ALA A N 1
ATOM 936 C CA . ALA A 1 116 ? -3.712 -5.367 10.174 1.00 93.44 116 ALA A CA 1
ATOM 937 C C . ALA A 1 116 ? -2.294 -4.765 10.278 1.00 93.44 116 ALA A C 1
ATOM 939 O O . ALA A 1 116 ? -2.121 -3.551 10.182 1.00 93.44 116 ALA A O 1
ATOM 940 N N . SER A 1 117 ? -1.286 -5.631 10.420 1.00 93.75 117 SER A N 1
ATOM 941 C CA . SER A 1 117 ? 0.146 -5.307 10.428 1.00 93.75 117 SER A CA 1
ATOM 942 C C . SER A 1 117 ? 0.647 -4.741 9.092 1.00 93.75 117 SER A C 1
ATOM 944 O O . SER A 1 117 ? 1.678 -4.072 9.061 1.00 93.75 117 SER A O 1
ATOM 946 N N . ASP A 1 118 ? -0.091 -4.961 8.000 1.00 93.69 118 ASP A N 1
ATOM 947 C CA . ASP A 1 118 ? 0.249 -4.457 6.669 1.00 93.69 118 ASP A CA 1
ATOM 948 C C . ASP A 1 118 ? -0.174 -3.008 6.457 1.00 93.69 118 ASP A C 1
ATOM 950 O O . ASP A 1 118 ? 0.197 -2.394 5.454 1.00 93.69 118 ASP A O 1
ATOM 954 N N . ASN A 1 119 ? -0.940 -2.427 7.384 1.00 93.00 119 ASN A N 1
ATOM 955 C CA . ASN A 1 119 ? -1.298 -1.024 7.292 1.00 93.00 119 ASN A CA 1
ATOM 956 C C . ASN A 1 119 ? -0.035 -0.153 7.292 1.00 93.00 119 ASN A C 1
ATOM 958 O O . ASN A 1 119 ? 0.819 -0.282 8.166 1.00 93.00 119 ASN A O 1
ATOM 962 N N . LYS A 1 120 ? 0.073 0.746 6.309 1.00 92.06 120 LYS A N 1
ATOM 963 C CA . LYS A 1 120 ? 1.262 1.573 6.041 1.00 92.06 120 LYS A CA 1
ATOM 964 C C . LYS A 1 120 ? 2.517 0.795 5.639 1.00 92.06 120 LYS A C 1
ATOM 966 O O . LYS A 1 120 ? 3.581 1.403 5.516 1.00 92.06 120 LYS A O 1
ATOM 971 N N . ALA A 1 121 ? 2.414 -0.505 5.351 1.00 93.19 121 ALA A N 1
ATOM 972 C CA . ALA A 1 121 ? 3.530 -1.245 4.783 1.00 93.19 121 ALA A CA 1
ATOM 973 C C . ALA A 1 121 ? 3.910 -0.668 3.412 1.00 93.19 121 ALA A C 1
ATOM 975 O O . ALA A 1 121 ? 3.054 -0.389 2.567 1.00 93.19 121 ALA A O 1
ATOM 976 N N . ARG A 1 122 ? 5.216 -0.500 3.194 1.00 91.69 122 ARG A N 1
ATOM 977 C CA . ARG A 1 122 ? 5.800 -0.036 1.936 1.00 91.69 122 ARG A CA 1
ATOM 978 C C . ARG A 1 122 ? 6.154 -1.243 1.081 1.00 91.69 122 ARG A C 1
ATOM 980 O O . ARG A 1 122 ? 7.087 -1.978 1.413 1.00 91.69 122 ARG A O 1
ATOM 987 N N . LEU A 1 123 ? 5.438 -1.427 -0.021 1.00 89.50 123 LEU A N 1
ATOM 988 C CA . LEU A 1 123 ? 5.746 -2.433 -1.030 1.00 89.50 123 LEU A CA 1
ATOM 989 C C . LEU A 1 123 ? 6.492 -1.782 -2.185 1.00 89.50 123 LEU A C 1
ATOM 991 O O . LEU A 1 123 ? 6.018 -0.813 -2.770 1.00 89.50 123 LEU A O 1
ATOM 995 N N . ARG A 1 124 ? 7.675 -2.303 -2.498 1.00 92.25 124 ARG A N 1
ATOM 996 C CA . ARG A 1 124 ? 8.563 -1.778 -3.534 1.00 92.25 124 ARG A CA 1
ATOM 997 C C . ARG A 1 124 ? 8.909 -2.882 -4.516 1.00 92.25 124 ARG A C 1
ATOM 999 O O . ARG A 1 124 ? 9.413 -3.917 -4.093 1.00 92.25 124 ARG A O 1
ATOM 1006 N N . CYS A 1 125 ? 8.679 -2.656 -5.802 1.00 89.00 125 CYS A N 1
ATOM 1007 C CA . CYS A 1 125 ? 9.224 -3.517 -6.843 1.00 89.00 125 CYS A CA 1
ATOM 1008 C C . CYS A 1 125 ? 10.510 -2.903 -7.390 1.00 89.00 125 CYS A C 1
ATOM 1010 O O . CYS A 1 125 ? 10.551 -1.707 -7.685 1.00 89.00 125 CYS A O 1
ATOM 1012 N N . GLU A 1 126 ? 11.541 -3.724 -7.541 1.00 91.19 126 GLU A N 1
ATOM 1013 C CA . GLU A 1 126 ? 12.800 -3.366 -8.181 1.00 91.19 126 GLU A CA 1
ATOM 1014 C C . GLU A 1 126 ? 13.006 -4.180 -9.454 1.00 91.19 126 GLU A C 1
ATOM 1016 O O . GLU A 1 126 ? 12.812 -5.396 -9.461 1.00 91.19 126 GLU A O 1
ATOM 1021 N N . ALA A 1 127 ? 13.426 -3.494 -10.515 1.00 87.38 127 ALA A N 1
ATOM 1022 C CA . ALA A 1 127 ? 13.831 -4.082 -11.778 1.00 87.38 127 ALA A CA 1
ATOM 1023 C C . ALA A 1 127 ? 15.341 -3.907 -11.954 1.00 87.38 127 ALA A C 1
ATOM 1025 O O . ALA A 1 127 ? 15.840 -2.793 -12.150 1.00 87.38 127 ALA A O 1
ATOM 1026 N N . ASN A 1 128 ? 16.063 -5.022 -11.868 1.00 86.31 128 ASN A N 1
ATOM 1027 C CA . ASN A 1 128 ? 17.511 -5.066 -11.983 1.00 86.31 128 ASN A CA 1
ATOM 1028 C C . ASN A 1 128 ? 17.927 -5.601 -13.355 1.00 86.31 128 ASN A C 1
ATOM 1030 O O . ASN A 1 128 ? 17.548 -6.704 -13.745 1.00 86.31 128 ASN A O 1
ATOM 1034 N N . ASN A 1 129 ? 18.737 -4.834 -14.076 1.00 83.75 129 ASN A N 1
ATOM 1035 C CA . ASN A 1 129 ? 19.354 -5.265 -15.320 1.00 83.75 129 ASN A CA 1
ATOM 1036 C C . ASN A 1 129 ? 20.866 -5.119 -15.177 1.00 83.75 129 ASN A C 1
ATOM 1038 O O . ASN A 1 129 ? 21.343 -4.024 -14.894 1.00 83.75 129 ASN A O 1
ATOM 1042 N N . ILE A 1 130 ? 21.610 -6.201 -15.409 1.00 81.38 130 ILE A N 1
ATOM 1043 C CA . ILE A 1 130 ? 23.072 -6.229 -15.256 1.00 81.38 130 ILE A CA 1
ATOM 1044 C C . ILE A 1 130 ? 23.805 -5.215 -16.149 1.00 81.38 130 ILE A C 1
ATOM 1046 O O . ILE A 1 130 ? 24.918 -4.820 -15.824 1.00 81.38 130 ILE A O 1
ATOM 1050 N N . MET A 1 131 ? 23.193 -4.788 -17.259 1.00 78.50 131 MET A N 1
ATOM 1051 C CA . MET A 1 131 ? 23.750 -3.773 -18.160 1.00 78.50 131 MET A CA 1
ATOM 1052 C C . MET A 1 131 ? 23.336 -2.344 -17.777 1.00 78.50 131 MET A C 1
ATOM 1054 O O . MET A 1 131 ? 23.861 -1.377 -18.326 1.00 78.50 131 MET A O 1
ATOM 1058 N N . ALA A 1 132 ? 22.382 -2.180 -16.855 1.00 76.06 132 ALA A N 1
ATOM 1059 C CA . ALA A 1 132 ? 21.937 -0.873 -16.398 1.00 76.06 132 ALA A CA 1
ATOM 1060 C C . ALA A 1 132 ? 22.793 -0.385 -15.223 1.00 76.06 132 ALA A C 1
ATOM 1062 O O . ALA A 1 132 ? 23.033 -1.095 -14.254 1.00 76.06 132 ALA A O 1
ATOM 1063 N N . THR A 1 133 ? 23.187 0.888 -15.260 1.00 75.69 133 THR A N 1
ATOM 1064 C CA . THR A 1 133 ? 23.941 1.530 -14.168 1.00 75.69 133 THR A CA 1
ATOM 1065 C C . THR A 1 133 ? 23.074 1.881 -12.956 1.00 75.69 133 THR A C 1
ATOM 1067 O O . THR A 1 133 ? 23.591 2.298 -11.920 1.00 75.69 133 THR A O 1
ATOM 1070 N N . LYS A 1 134 ? 21.746 1.757 -13.075 1.00 76.00 134 LYS A N 1
ATOM 1071 C CA . LYS A 1 134 ? 20.777 2.059 -12.017 1.00 76.00 134 LYS A CA 1
ATOM 1072 C C . LYS A 1 134 ? 19.636 1.053 -12.016 1.00 76.00 134 LYS A C 1
ATOM 1074 O O . LYS A 1 134 ? 19.103 0.719 -13.070 1.00 76.00 134 LYS A O 1
ATOM 1079 N N . ILE A 1 135 ? 19.215 0.673 -10.814 1.00 80.81 135 ILE A N 1
ATOM 1080 C CA . ILE A 1 135 ? 18.016 -0.131 -10.578 1.00 80.81 135 ILE A CA 1
ATOM 1081 C C . ILE A 1 135 ? 16.787 0.774 -10.691 1.00 80.81 135 ILE A C 1
ATOM 1083 O O . ILE A 1 135 ? 16.722 1.835 -10.057 1.00 80.81 135 ILE A O 1
ATOM 1087 N N . LEU A 1 136 ? 15.812 0.355 -11.496 1.00 80.19 136 LEU A N 1
ATOM 1088 C CA . LEU A 1 136 ? 14.511 1.016 -11.568 1.00 80.19 136 LEU A CA 1
ATOM 1089 C C . LEU A 1 136 ? 13.623 0.492 -10.442 1.00 80.19 136 LEU A C 1
ATOM 1091 O O . LEU A 1 136 ? 13.645 -0.698 -10.135 1.00 80.19 136 LEU A O 1
ATOM 1095 N N . LYS A 1 137 ? 12.845 1.376 -9.818 1.00 83.62 137 LYS A N 1
ATOM 1096 C CA . LYS A 1 137 ? 11.981 1.014 -8.695 1.00 83.62 137 LYS A CA 1
ATOM 1097 C C . LYS A 1 137 ? 10.664 1.773 -8.721 1.00 83.62 137 LYS A C 1
ATOM 1099 O O . LYS A 1 137 ? 10.641 2.949 -9.076 1.00 83.62 137 LYS A O 1
ATOM 1104 N N . THR A 1 138 ? 9.605 1.103 -8.290 1.00 80.31 138 THR A N 1
ATOM 1105 C CA . THR A 1 138 ? 8.285 1.688 -8.028 1.00 80.31 138 THR A CA 1
ATOM 1106 C C . THR A 1 138 ? 7.803 1.240 -6.653 1.00 80.31 138 THR A C 1
ATOM 1108 O O . THR A 1 138 ? 8.199 0.170 -6.182 1.00 80.31 138 THR A O 1
ATOM 1111 N N . GLU A 1 139 ? 7.003 2.058 -5.975 1.00 84.31 139 GLU A N 1
ATOM 1112 C CA . GLU A 1 139 ? 6.544 1.776 -4.617 1.00 84.31 139 GLU A CA 1
ATOM 1113 C C . GLU A 1 139 ? 5.085 2.164 -4.383 1.00 84.31 139 GLU A C 1
ATOM 1115 O O . GLU A 1 139 ? 4.563 3.095 -4.990 1.00 84.31 139 GLU A O 1
ATOM 1120 N N . VAL A 1 140 ? 4.455 1.454 -3.451 1.00 82.44 140 VAL A N 1
ATOM 1121 C CA . VAL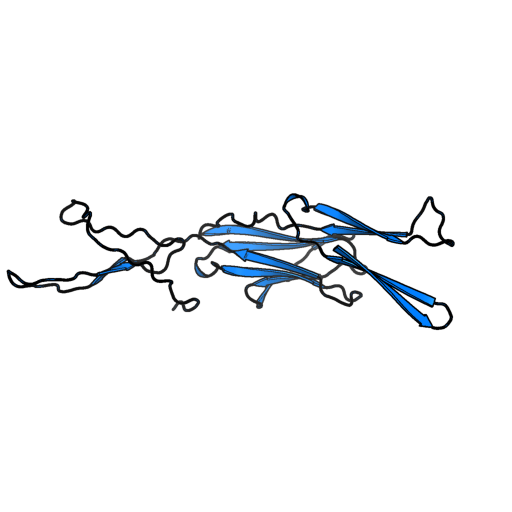 A 1 140 ? 3.108 1.713 -2.950 1.00 82.44 140 VAL A CA 1
ATOM 1122 C C . VAL A 1 140 ? 3.091 1.584 -1.427 1.00 82.44 140 VAL A C 1
ATOM 1124 O O . VAL A 1 140 ? 3.772 0.731 -0.854 1.00 82.44 140 VAL A O 1
ATOM 1127 N N . ILE A 1 141 ? 2.327 2.450 -0.761 1.00 85.88 141 ILE A N 1
ATOM 1128 C CA . ILE A 1 141 ? 2.079 2.383 0.684 1.00 85.88 141 ILE A CA 1
ATOM 1129 C C . ILE A 1 141 ? 0.649 1.898 0.884 1.00 85.88 141 ILE A C 1
ATOM 1131 O O . ILE A 1 141 ? -0.297 2.542 0.428 1.00 85.88 141 ILE A O 1
ATOM 1135 N N . LEU A 1 142 ? 0.496 0.771 1.573 1.00 86.31 142 LEU A N 1
ATOM 1136 C CA . LEU A 1 142 ? -0.812 0.170 1.794 1.00 86.31 142 LEU A CA 1
ATOM 1137 C C . LEU A 1 142 ? -1.647 0.979 2.794 1.00 86.31 142 LEU A C 1
ATOM 1139 O O . LEU A 1 142 ? -1.142 1.473 3.805 1.00 86.31 142 LEU A O 1
ATOM 1143 N N . ASN A 1 143 ? -2.950 1.060 2.541 1.00 88.81 143 ASN A N 1
ATOM 1144 C CA . ASN A 1 143 ? -3.944 1.504 3.511 1.00 88.81 143 ASN A CA 1
ATOM 1145 C C . ASN A 1 143 ? -4.849 0.318 3.852 1.00 88.81 143 ASN A C 1
ATOM 1147 O O . ASN A 1 143 ? -5.725 -0.018 3.059 1.00 88.81 143 ASN A O 1
ATOM 1151 N N . VAL A 1 144 ? -4.622 -0.328 5.000 1.00 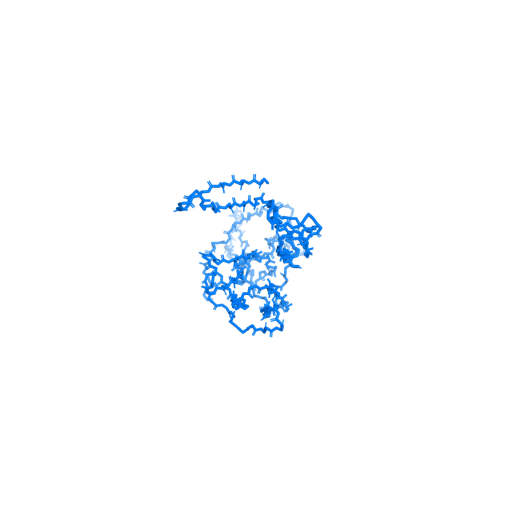88.25 144 VAL A N 1
ATOM 1152 C CA . VAL A 1 144 ? -5.388 -1.519 5.398 1.00 88.25 144 VAL A CA 1
ATOM 1153 C C . VAL A 1 144 ? -6.369 -1.167 6.505 1.00 88.25 144 VAL A C 1
ATOM 1155 O O . VAL A 1 144 ? -5.966 -0.703 7.570 1.00 88.25 144 VAL A O 1
ATOM 1158 N N . LEU A 1 145 ? -7.652 -1.401 6.256 1.00 89.00 145 LEU A N 1
ATOM 1159 C CA . LEU A 1 145 ? -8.753 -1.225 7.187 1.00 89.00 145 LEU A CA 1
ATOM 1160 C C . LEU A 1 145 ? -8.889 -2.441 8.096 1.00 89.00 145 LEU A C 1
ATOM 1162 O O . LEU A 1 145 ? -8.991 -3.581 7.629 1.00 89.00 145 LEU A O 1
ATOM 1166 N N . PHE A 1 146 ? -8.956 -2.189 9.398 1.00 93.19 146 PHE A N 1
ATOM 1167 C CA . PHE A 1 146 ? -9.178 -3.218 10.404 1.00 93.19 146 PHE A CA 1
ATOM 1168 C C . PHE A 1 146 ? -9.914 -2.650 11.619 1.00 93.19 146 PHE A C 1
ATOM 1170 O O . PHE A 1 146 ? -9.650 -1.536 12.073 1.00 93.19 146 PHE A O 1
ATOM 1177 N N . ALA A 1 147 ? -10.845 -3.446 12.141 1.00 92.50 147 ALA A N 1
ATOM 1178 C CA . ALA A 1 147 ? -11.608 -3.131 13.340 1.00 92.50 147 ALA A CA 1
ATOM 1179 C C . ALA A 1 147 ? -10.780 -3.389 14.614 1.00 92.50 147 ALA A C 1
ATOM 1181 O O . ALA A 1 147 ? -9.878 -4.237 14.588 1.00 92.50 147 ALA A O 1
ATOM 1182 N N . PRO A 1 148 ? -11.098 -2.711 15.734 1.00 91.88 148 PRO A N 1
ATOM 1183 C CA . PRO A 1 148 ? -10.532 -3.071 17.027 1.00 91.88 148 PRO A CA 1
ATOM 1184 C C . PRO A 1 148 ? -10.980 -4.488 17.413 1.00 91.88 148 PRO A C 1
ATOM 1186 O O . PRO A 1 148 ? -12.120 -4.878 17.163 1.00 91.88 148 PRO A O 1
ATOM 1189 N N . THR A 1 149 ? -10.093 -5.264 18.029 1.00 91.50 149 THR A N 1
ATOM 1190 C CA . THR A 1 149 ? -10.387 -6.624 18.500 1.00 91.50 149 THR A CA 1
ATOM 1191 C C . THR A 1 149 ? -10.954 -6.650 19.915 1.00 91.50 149 THR A C 1
ATOM 1193 O O . THR A 1 149 ? -11.607 -7.624 20.280 1.00 91.50 149 THR A O 1
ATOM 1196 N N . GLN A 1 150 ? -10.714 -5.607 20.716 1.00 91.81 150 GLN A N 1
ATOM 1197 C CA . GLN A 1 150 ? -11.196 -5.512 22.094 1.00 91.81 150 GLN A CA 1
ATOM 1198 C C . GLN A 1 150 ? -11.640 -4.088 22.447 1.00 91.81 150 GLN A C 1
ATOM 1200 O O . GLN A 1 150 ? -11.124 -3.097 21.917 1.00 91.81 150 GLN A O 1
ATOM 1205 N N . VAL A 1 151 ? -12.577 -4.015 23.393 1.00 91.50 151 VAL A N 1
ATOM 1206 C CA . VAL A 1 151 ? -13.019 -2.797 24.077 1.00 91.50 151 VAL A CA 1
ATOM 1207 C C . VAL A 1 151 ? -12.856 -3.032 25.575 1.00 91.50 151 VAL A C 1
ATOM 1209 O O . VAL A 1 151 ? -13.310 -4.049 26.094 1.00 91.50 151 VAL A O 1
ATOM 1212 N N . ILE A 1 152 ? -12.188 -2.112 26.259 1.00 91.38 152 ILE A N 1
ATOM 1213 C CA . ILE A 1 152 ? -11.835 -2.201 27.673 1.00 91.38 152 ILE A CA 1
ATOM 1214 C C . ILE A 1 152 ? -12.483 -1.023 28.388 1.00 91.38 152 ILE A C 1
ATOM 1216 O O . ILE A 1 152 ? -12.313 0.125 27.977 1.00 91.38 152 ILE A O 1
ATOM 1220 N N . VAL A 1 153 ? -13.205 -1.315 29.468 1.00 93.00 153 VAL A N 1
ATOM 1221 C CA . VAL A 1 153 ? -13.731 -0.304 30.385 1.00 93.00 153 VAL A CA 1
ATOM 1222 C C . VAL A 1 153 ? -12.951 -0.379 31.689 1.00 93.00 153 VAL A C 1
ATOM 1224 O O . VAL A 1 153 ? -12.810 -1.456 32.265 1.00 93.00 153 VAL A O 1
ATOM 1227 N N . SER A 1 154 ? -12.441 0.757 32.150 1.00 92.06 154 SER A N 1
ATOM 1228 C CA . SER A 1 154 ? -11.704 0.883 33.406 1.00 92.06 154 SER A CA 1
ATOM 1229 C C . SER A 1 154 ? -12.267 2.017 34.259 1.00 92.06 154 SER A C 1
ATOM 1231 O O . SER A 1 154 ? -12.832 2.983 33.750 1.00 92.06 154 SER A O 1
ATOM 1233 N N . GLY A 1 155 ? -12.136 1.888 35.576 1.00 90.94 155 GLY A N 1
ATOM 1234 C CA . GLY A 1 155 ? -12.630 2.858 36.549 1.00 90.94 155 GLY A CA 1
ATOM 1235 C C . GLY A 1 155 ? -13.082 2.182 37.846 1.00 90.94 155 GLY A C 1
ATOM 1236 O O . GLY A 1 155 ? -12.915 0.968 37.988 1.00 90.94 155 GLY A O 1
ATOM 1237 N N . PRO A 1 156 ? -13.624 2.948 38.807 1.00 91.06 156 PRO A N 1
ATOM 1238 C CA . PRO A 1 156 ? -14.103 2.406 40.075 1.00 91.06 156 PRO A CA 1
ATOM 1239 C C . PRO A 1 156 ? -15.278 1.440 39.872 1.00 91.06 156 PRO A C 1
ATOM 1241 O O . PRO A 1 156 ? -16.218 1.752 39.142 1.00 91.06 156 PRO A O 1
ATOM 1244 N N . SER A 1 157 ? -15.242 0.287 40.545 1.00 90.75 157 SER A N 1
ATOM 1245 C CA . SER A 1 157 ? -16.364 -0.666 40.594 1.00 90.75 157 SER A CA 1
ATOM 1246 C C . SER A 1 157 ? -17.387 -0.334 41.684 1.00 90.75 157 SER A C 1
ATOM 1248 O O . SER A 1 157 ? -18.505 -0.838 41.653 1.00 90.75 157 SER A O 1
ATOM 1250 N N . GLU A 1 158 ? -17.006 0.511 42.642 1.00 91.50 158 GLU A N 1
ATOM 1251 C CA . GLU A 1 158 ? -17.826 0.952 43.768 1.00 91.50 158 GLU A CA 1
ATOM 1252 C C . GLU A 1 158 ? -17.620 2.453 43.993 1.00 91.50 158 GLU A C 1
ATOM 1254 O O . GLU A 1 158 ? -16.538 2.987 43.738 1.00 91.50 158 GLU A O 1
ATOM 1259 N N . ALA A 1 159 ? -18.660 3.134 44.473 1.00 91.94 159 ALA A N 1
ATOM 1260 C CA . ALA A 1 159 ? -18.629 4.553 44.806 1.00 91.94 159 ALA A CA 1
ATOM 1261 C C . ALA A 1 159 ? -19.686 4.874 45.864 1.00 91.94 159 ALA A C 1
ATOM 1263 O O . ALA A 1 159 ? -20.714 4.197 45.956 1.00 91.94 159 ALA A O 1
ATOM 1264 N N . ARG A 1 160 ? -19.445 5.911 46.666 1.00 94.56 160 ARG A N 1
ATOM 1265 C CA . ARG A 1 160 ? -20.416 6.417 47.638 1.00 94.56 160 ARG A CA 1
ATOM 1266 C C . ARG A 1 160 ? -21.340 7.437 46.987 1.00 94.56 160 ARG A C 1
ATOM 1268 O O . ARG A 1 160 ? -21.041 8.038 45.957 1.00 94.56 160 ARG A O 1
ATOM 1275 N N . ILE A 1 161 ? -22.492 7.646 47.618 1.00 91.44 161 ILE A N 1
ATOM 1276 C CA . ILE A 1 161 ? -23.439 8.678 47.195 1.00 91.44 161 ILE A CA 1
ATOM 1277 C C . ILE A 1 161 ? -22.744 10.042 47.269 1.00 91.44 161 ILE A C 1
ATOM 1279 O O . ILE A 1 161 ? -22.229 10.417 48.319 1.00 91.44 161 ILE A O 1
ATOM 1283 N N . GLY A 1 162 ? -22.765 10.777 46.156 1.00 91.56 162 GLY A N 1
ATOM 1284 C CA . GLY A 1 162 ? -22.121 12.086 46.024 1.00 91.56 162 GLY A CA 1
ATOM 1285 C C . GLY A 1 162 ? -20.703 12.044 45.447 1.00 91.56 162 GLY A C 1
ATOM 1286 O O . GLY A 1 162 ? -20.180 13.103 45.102 1.00 91.56 162 GLY A O 1
ATOM 1287 N N . ASP A 1 163 ? -20.102 10.862 45.284 1.00 91.62 163 ASP A N 1
ATOM 1288 C CA . ASP A 1 163 ? -18.789 10.738 44.654 1.00 91.62 163 ASP A CA 1
ATOM 1289 C C . ASP A 1 163 ? -18.858 11.082 43.160 1.00 91.62 163 ASP A C 1
ATOM 1291 O O . ASP A 1 163 ? -19.789 10.706 42.441 1.00 91.62 163 ASP A O 1
ATOM 1295 N N . SER A 1 164 ? -17.822 11.763 42.672 1.00 87.75 164 SER A N 1
ATOM 1296 C CA . SER A 1 164 ? -17.595 11.945 41.241 1.00 87.75 164 SER A CA 1
ATOM 1297 C C . SER A 1 164 ? -16.728 10.801 40.728 1.00 87.75 164 SER A C 1
ATOM 1299 O O . SER A 1 164 ? -15.555 10.692 41.092 1.00 87.75 164 SER A O 1
ATOM 1301 N N . VAL A 1 165 ? -17.302 9.938 39.890 1.00 88.62 165 VAL A N 1
ATOM 1302 C CA . VAL A 1 165 ? -16.594 8.807 39.281 1.00 88.62 165 VAL A CA 1
ATOM 1303 C C . VAL A 1 165 ? -16.260 9.085 37.825 1.00 88.62 165 VAL A C 1
ATOM 1305 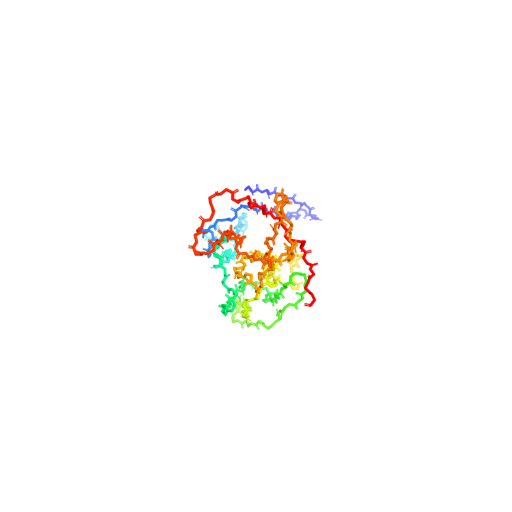O O . VAL A 1 165 ? -17.057 9.652 37.079 1.00 88.62 165 VAL A O 1
ATOM 1308 N N . SER A 1 166 ? -15.080 8.632 37.407 1.00 88.00 166 SER A N 1
ATOM 1309 C CA . SER A 1 166 ? -14.661 8.652 36.010 1.00 88.00 166 SER A CA 1
ATOM 1310 C C . SER A 1 166 ? -14.478 7.223 35.524 1.00 88.00 166 SER A C 1
ATOM 1312 O O . SER A 1 166 ? -13.687 6.466 36.090 1.00 88.00 166 SER A O 1
ATOM 1314 N N . LEU A 1 167 ? -15.224 6.863 34.483 1.00 88.75 167 LEU A N 1
ATOM 1315 C CA . LEU A 1 167 ? -15.044 5.618 33.748 1.00 88.75 167 LEU A CA 1
ATOM 1316 C C . LEU A 1 167 ? -14.368 5.936 32.417 1.00 88.75 167 LEU A C 1
ATOM 1318 O O . LEU A 1 167 ? -14.719 6.899 31.733 1.00 88.75 167 LEU A O 1
ATOM 1322 N N . GLN A 1 168 ? -13.409 5.108 32.036 1.00 89.50 168 GLN A N 1
ATOM 1323 C CA . GLN A 1 168 ? -12.680 5.213 30.786 1.00 89.50 168 GLN A CA 1
ATOM 1324 C C . GLN A 1 168 ? -13.034 4.030 29.888 1.00 89.50 168 GLN A C 1
ATOM 1326 O O . GLN A 1 168 ? -13.094 2.894 30.341 1.00 89.50 168 GLN A O 1
ATOM 1331 N N . CYS A 1 169 ? -13.259 4.305 28.603 1.00 88.38 169 CYS A N 1
ATOM 1332 C CA . CYS A 1 169 ? -13.470 3.299 27.569 1.00 88.38 169 CYS A CA 1
ATOM 1333 C C . CYS A 1 169 ? -12.339 3.419 26.551 1.00 88.38 169 CYS A C 1
ATOM 1335 O O . CYS A 1 169 ? -12.105 4.499 26.005 1.00 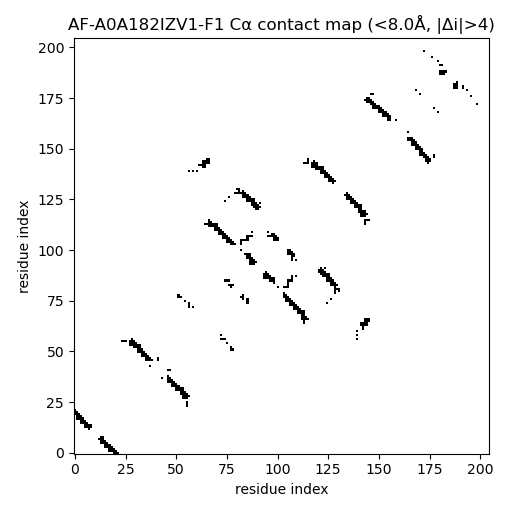88.38 169 CYS A O 1
ATOM 1337 N N . GLN A 1 170 ? -11.648 2.316 26.294 1.00 89.88 170 GLN A N 1
ATOM 1338 C CA . GLN A 1 170 ? -10.520 2.245 25.378 1.00 89.88 170 GLN A CA 1
ATOM 1339 C C . GLN A 1 170 ? -10.701 1.075 24.415 1.00 89.88 170 GLN A C 1
ATOM 1341 O O . GLN A 1 170 ? -11.067 -0.023 24.821 1.00 89.88 170 GLN A O 1
ATOM 1346 N N . THR A 1 171 ? -10.417 1.293 23.135 1.00 89.81 171 THR A N 1
ATOM 1347 C CA . THR A 1 171 ? -10.356 0.226 22.132 1.00 89.81 171 THR A CA 1
ATOM 1348 C C . THR A 1 171 ? -8.904 -0.125 21.814 1.00 89.81 171 THR A C 1
ATOM 1350 O O . THR A 1 171 ? -7.994 0.692 21.973 1.00 89.81 171 THR A O 1
ATOM 1353 N N . THR A 1 172 ? -8.668 -1.350 21.347 1.00 90.00 172 THR A N 1
ATOM 1354 C CA . THR A 1 172 ? -7.403 -1.698 20.677 1.00 90.00 172 THR A CA 1
ATOM 1355 C C . THR A 1 172 ? -7.236 -0.909 19.371 1.00 90.00 172 THR A C 1
ATOM 1357 O O . THR A 1 172 ? -8.194 -0.327 18.861 1.00 90.00 172 THR A O 1
ATOM 1360 N N . ALA A 1 173 ? -6.032 -0.926 18.791 1.00 90.50 173 ALA A N 1
ATOM 1361 C CA . ALA A 1 173 ? -5.746 -0.246 17.528 1.00 90.50 173 ALA A CA 1
ATOM 1362 C C . ALA A 1 173 ? -6.745 -0.620 16.414 1.00 90.50 173 ALA A C 1
ATOM 1364 O O . ALA A 1 173 ? -7.183 -1.766 16.303 1.00 90.50 173 ALA A O 1
ATOM 1365 N N . SER A 1 174 ? -7.089 0.365 15.585 1.00 91.69 174 SER A N 1
ATOM 1366 C CA . SER A 1 174 ? -7.992 0.236 14.437 1.00 91.69 174 SER A CA 1
ATOM 1367 C C . SER A 1 174 ? -7.587 1.208 13.331 1.00 91.69 174 SER A C 1
ATOM 1369 O O . SER A 1 174 ? -6.896 2.197 13.591 1.00 91.69 174 SER A O 1
ATOM 1371 N N . ASN A 1 175 ? -8.002 0.919 12.098 1.00 91.50 175 ASN A N 1
ATOM 1372 C CA . ASN A 1 175 ? -7.901 1.852 10.981 1.00 91.50 175 ASN A CA 1
ATOM 1373 C C . ASN A 1 175 ? -9.201 1.828 10.151 1.00 91.50 175 ASN A C 1
ATOM 1375 O O . ASN A 1 175 ? -9.540 0.767 9.616 1.00 91.50 175 ASN A O 1
ATOM 1379 N N . PRO A 1 176 ? -9.914 2.964 10.009 1.00 91.62 176 PRO A N 1
ATOM 1380 C CA . PRO A 1 176 ? -9.685 4.238 10.704 1.00 91.62 176 PRO A CA 1
ATOM 1381 C C . PRO A 1 176 ? -9.945 4.126 12.218 1.00 91.62 176 PRO A C 1
ATOM 1383 O O . PRO A 1 176 ? -10.285 3.056 12.721 1.00 91.62 176 PRO A O 1
ATOM 1386 N N . ALA A 1 177 ? -9.787 5.235 12.946 1.00 87.62 177 ALA A N 1
ATOM 1387 C CA . ALA A 1 177 ? -10.127 5.295 14.364 1.00 87.62 177 ALA A CA 1
ATOM 1388 C C . ALA A 1 177 ? -11.601 4.919 14.601 1.00 87.62 177 ALA A C 1
ATOM 1390 O O . ALA A 1 177 ? -12.494 5.398 13.899 1.00 87.62 177 ALA A O 1
ATOM 1391 N N . ALA A 1 178 ? -11.843 4.073 15.602 1.00 86.69 178 ALA A N 1
ATOM 1392 C CA . ALA A 1 178 ? -13.189 3.692 16.004 1.00 86.69 178 ALA A CA 1
ATOM 1393 C C . ALA A 1 178 ? -13.950 4.864 16.647 1.00 86.69 178 ALA A C 1
ATOM 1395 O O . ALA A 1 178 ? -13.393 5.630 17.435 1.00 86.69 178 ALA A O 1
ATOM 1396 N N . ASP A 1 179 ? -15.245 4.949 16.353 1.00 85.31 179 ASP A N 1
ATOM 1397 C CA . ASP A 1 179 ? -16.176 5.834 17.050 1.00 85.31 179 ASP A CA 1
ATOM 1398 C C . ASP A 1 179 ? -16.574 5.204 18.397 1.00 85.31 179 ASP A C 1
ATOM 1400 O O . ASP A 1 179 ? -17.073 4.077 18.433 1.00 85.31 179 ASP A O 1
ATOM 1404 N N . ILE A 1 180 ? -16.336 5.909 19.508 1.00 85.06 180 ILE A N 1
ATOM 1405 C CA . ILE A 1 180 ? -16.657 5.438 20.865 1.00 85.06 180 ILE A CA 1
ATOM 1406 C C . ILE A 1 180 ? -17.866 6.207 21.392 1.00 85.06 180 ILE A C 1
ATOM 1408 O O . ILE A 1 180 ? -17.855 7.436 21.453 1.00 85.06 180 ILE A O 1
ATOM 1412 N N . LYS A 1 181 ? -18.881 5.468 21.850 1.00 84.25 181 LYS A N 1
ATOM 1413 C CA . LYS A 1 181 ? -20.100 6.004 22.468 1.00 84.25 181 LYS A CA 1
ATOM 1414 C C . LYS A 1 181 ? -20.376 5.300 23.788 1.00 84.25 181 LYS A C 1
ATOM 1416 O O . LYS A 1 181 ? -20.283 4.079 23.873 1.00 84.25 181 LYS A O 1
ATOM 1421 N N . TRP A 1 182 ? -20.769 6.070 24.798 1.00 86.94 182 TRP A N 1
ATOM 1422 C CA . TRP A 1 182 ? -21.245 5.524 26.065 1.00 86.94 182 TRP A CA 1
ATOM 1423 C C . TRP A 1 182 ? -22.754 5.303 26.017 1.00 86.94 182 TRP A C 1
ATOM 1425 O O . TRP A 1 182 ? -23.510 6.198 25.633 1.00 86.94 182 TRP A O 1
ATOM 1435 N N . VAL A 1 183 ? -23.185 4.117 26.442 1.00 87.19 183 VAL A N 1
ATOM 1436 C CA . VAL A 1 183 ? -24.596 3.745 26.575 1.00 87.19 183 VAL A CA 1
ATOM 1437 C C . VAL A 1 183 ? -24.829 3.289 28.010 1.00 87.19 183 VAL A C 1
ATOM 1439 O O . VAL A 1 183 ? -24.227 2.316 28.454 1.00 87.19 183 VAL A O 1
ATOM 1442 N N . ILE A 1 184 ? -25.699 3.992 28.735 1.00 87.00 184 ILE A N 1
ATOM 1443 C CA . ILE A 1 184 ? -26.039 3.694 30.131 1.00 87.00 184 ILE A CA 1
ATOM 1444 C C . ILE A 1 184 ? -27.494 3.236 30.167 1.00 87.00 184 ILE A C 1
ATOM 1446 O O . ILE A 1 184 ? -28.388 3.979 29.765 1.00 87.00 184 ILE A O 1
ATOM 1450 N N . ASN A 1 185 ? -27.743 2.003 30.618 1.00 89.50 185 ASN A N 1
ATOM 1451 C CA . ASN A 1 185 ? -29.084 1.398 30.667 1.00 89.50 185 ASN A CA 1
ATOM 1452 C C . ASN A 1 185 ? -29.856 1.527 29.337 1.00 89.50 185 ASN A C 1
ATOM 1454 O O . ASN A 1 185 ? -31.030 1.893 29.311 1.00 89.50 185 ASN A O 1
ATOM 1458 N N . GLY A 1 186 ? -29.168 1.289 28.216 1.00 85.75 186 GLY A N 1
ATOM 1459 C CA . GLY A 1 186 ? -29.739 1.379 26.866 1.00 85.75 186 GLY A CA 1
ATOM 1460 C C . GLY A 1 186 ? -29.897 2.800 26.312 1.00 85.75 186 GLY A C 1
ATOM 1461 O O . GLY A 1 186 ? -30.299 2.955 25.163 1.00 85.75 186 GLY A O 1
ATOM 1462 N N . LYS A 1 187 ? -29.557 3.845 27.079 1.00 86.31 187 LYS A N 1
ATOM 1463 C CA . LYS A 1 187 ? -29.619 5.243 26.632 1.00 86.31 187 LYS A CA 1
ATOM 1464 C C . LYS A 1 187 ? -28.232 5.749 26.251 1.00 86.31 187 LYS A C 1
ATOM 1466 O O . LYS A 1 187 ? -27.306 5.707 27.060 1.00 86.31 187 LYS A O 1
ATOM 1471 N N . GLN A 1 188 ? -28.087 6.227 25.017 1.00 83.31 188 GLN A N 1
ATOM 1472 C CA . GLN A 1 188 ? -26.841 6.823 24.542 1.00 83.31 188 GLN A CA 1
ATOM 1473 C C . GLN A 1 188 ? -26.610 8.182 25.214 1.00 83.31 188 GLN A C 1
ATOM 1475 O O . GLN A 1 188 ? -27.497 9.035 25.234 1.00 83.31 188 GLN A O 1
ATOM 1480 N N . MET A 1 189 ? -25.405 8.388 25.734 1.00 83.00 189 MET A N 1
ATOM 1481 C CA . MET A 1 189 ? -25.014 9.635 26.386 1.00 83.00 189 MET A CA 1
ATOM 1482 C C . MET A 1 189 ? -24.476 10.630 25.352 1.00 83.00 189 MET A C 1
ATOM 1484 O O . MET A 1 189 ? -23.593 10.290 24.566 1.00 83.00 189 MET A O 1
ATOM 1488 N N . SER A 1 190 ? -24.974 11.868 25.362 1.00 71.00 190 SER A N 1
ATOM 1489 C CA . SER A 1 190 ? -24.547 12.926 24.431 1.00 71.00 190 SER A CA 1
ATOM 1490 C C . SER A 1 190 ? -23.261 13.645 24.852 1.00 71.00 190 SER A C 1
ATOM 1492 O O . SER A 1 190 ? -22.584 14.220 24.009 1.00 71.00 190 SER A O 1
ATOM 1494 N N . ASN A 1 191 ? -22.919 13.621 26.145 1.00 64.75 191 ASN A N 1
ATOM 1495 C CA . ASN A 1 191 ? -21.889 14.492 26.734 1.00 64.75 191 ASN A CA 1
ATOM 1496 C C . ASN A 1 191 ? -20.562 13.773 27.029 1.00 64.75 191 ASN A C 1
ATOM 1498 O O . ASN A 1 191 ? -19.723 14.300 27.759 1.00 64.75 191 ASN A O 1
ATOM 1502 N N . ALA A 1 192 ? -20.363 12.561 26.508 1.00 63.91 192 ALA A N 1
ATOM 1503 C CA . ALA A 1 192 ? -19.102 11.858 26.692 1.00 63.91 192 ALA A CA 1
ATOM 1504 C C . ALA A 1 192 ? -18.055 12.357 25.687 1.00 63.91 192 ALA A C 1
ATOM 1506 O O . ALA A 1 192 ? -18.305 12.399 24.485 1.00 63.91 192 ALA A O 1
ATOM 1507 N N . THR A 1 193 ? -16.874 12.731 26.179 1.00 63.47 193 THR A N 1
ATOM 1508 C CA . THR A 1 193 ? -15.757 13.167 25.333 1.00 63.47 193 THR A CA 1
ATOM 1509 C C . THR A 1 193 ? -14.936 11.964 24.876 1.00 63.47 193 THR A C 1
ATOM 1511 O O . THR A 1 193 ? -14.540 11.127 25.686 1.00 63.47 193 THR A O 1
ATOM 1514 N N . SER A 1 194 ? -14.655 11.881 23.574 1.00 64.38 194 SER A N 1
ATOM 1515 C CA . SER A 1 194 ? -13.700 10.929 23.006 1.00 64.38 194 SER A CA 1
ATOM 1516 C C . SER A 1 194 ? -12.400 11.652 22.648 1.00 64.38 194 SER A C 1
ATOM 1518 O O . SER A 1 194 ? -12.399 12.803 22.209 1.00 64.38 194 SER A O 1
ATOM 1520 N N . LYS A 1 195 ? -11.263 10.990 22.874 1.00 67.81 195 LYS A N 1
ATOM 1521 C CA . LYS A 1 195 ? -9.947 11.462 22.432 1.00 67.81 195 LYS A CA 1
ATOM 1522 C C . LYS A 1 195 ? -9.355 10.414 21.503 1.00 67.81 195 LYS A C 1
ATOM 1524 O O . LYS A 1 195 ? -9.190 9.266 21.905 1.00 67.81 195 LYS A O 1
ATOM 1529 N N . ILE A 1 196 ? -9.025 10.815 20.279 1.00 66.50 196 ILE A N 1
ATOM 1530 C CA . ILE A 1 196 ? -8.293 9.966 19.338 1.00 66.50 196 ILE A CA 1
ATOM 1531 C C . ILE A 1 196 ? -6.812 10.093 19.682 1.00 66.50 196 ILE A C 1
ATOM 1533 O O . ILE A 1 196 ? -6.231 11.169 19.553 1.00 66.50 196 ILE A O 1
ATOM 1537 N N . VAL A 1 197 ? -6.208 8.998 20.132 1.00 66.50 197 VAL A N 1
ATOM 1538 C CA . VAL A 1 197 ? -4.764 8.916 20.367 1.00 66.50 197 VAL A CA 1
ATOM 1539 C C . VAL A 1 197 ? -4.178 7.985 19.305 1.00 66.50 197 VAL A C 1
ATOM 1541 O O . VAL A 1 197 ? -4.628 6.841 19.214 1.00 66.50 197 VAL A O 1
ATOM 1544 N N . PRO A 1 198 ? -3.210 8.435 18.484 1.00 59.12 198 PRO A N 1
ATOM 1545 C CA . PRO A 1 198 ? -2.503 7.551 17.565 1.00 59.12 198 PRO A CA 1
ATOM 1546 C C . PRO A 1 198 ? -1.851 6.402 18.340 1.00 59.12 198 PRO A C 1
ATOM 1548 O O . PRO A 1 198 ? -1.136 6.632 19.316 1.00 59.12 198 PRO A O 1
ATOM 1551 N N . SER A 1 199 ? -2.108 5.161 17.926 1.00 56.59 199 SER A N 1
ATOM 1552 C CA . SER A 1 199 ? -1.388 4.013 18.481 1.00 56.59 199 SER A CA 1
ATOM 1553 C C . SER A 1 199 ? 0.091 4.123 18.080 1.00 56.59 199 SER A C 1
ATOM 1555 O O . SER A 1 199 ? 0.350 4.480 16.928 1.00 56.59 199 SER A O 1
ATOM 1557 N N . PRO A 1 200 ? 1.058 3.859 18.981 1.00 53.66 200 PRO A N 1
ATOM 1558 C CA . PRO A 1 200 ? 2.473 3.879 18.626 1.00 53.66 200 PRO A CA 1
ATOM 1559 C C . PRO A 1 200 ? 2.728 2.957 17.432 1.00 53.66 200 PRO A C 1
ATOM 1561 O O . PRO A 1 200 ? 2.362 1.782 17.456 1.00 53.66 200 PRO A O 1
ATOM 1564 N N . GLU A 1 201 ? 3.332 3.498 16.376 1.00 48.09 201 GLU A N 1
ATOM 1565 C CA . GLU A 1 201 ? 3.713 2.728 15.197 1.00 48.09 201 GLU A CA 1
ATOM 1566 C C . GLU A 1 201 ? 4.663 1.594 15.613 1.00 48.09 201 GLU A C 1
ATOM 1568 O O . GLU A 1 201 ? 5.740 1.834 16.153 1.00 48.09 201 GLU A O 1
ATOM 1573 N N . GLY A 1 202 ? 4.251 0.350 15.358 1.00 43.88 202 GLY A N 1
ATOM 1574 C CA . GLY A 1 202 ? 5.109 -0.824 15.477 1.00 43.88 202 GLY A CA 1
ATOM 1575 C C . GLY A 1 202 ? 5.376 -1.289 16.909 1.00 43.88 202 GLY A C 1
ATOM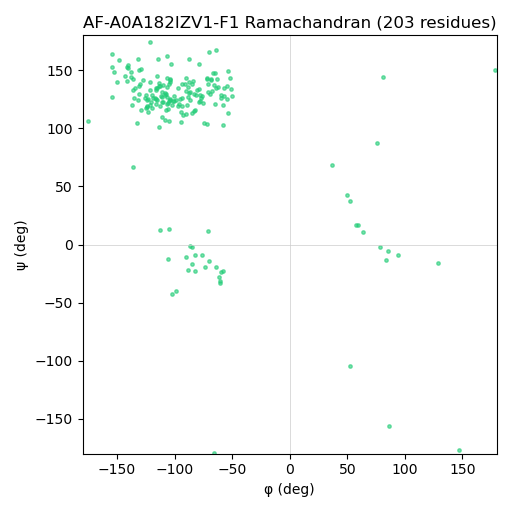 1576 O O . GLY A 1 202 ? 6.404 -0.963 17.494 1.00 43.88 202 GLY A O 1
ATOM 1577 N N . LYS A 1 203 ? 4.487 -2.143 17.425 1.00 34.53 203 LYS A N 1
ATOM 1578 C CA . LYS A 1 203 ? 4.802 -3.307 18.276 1.00 34.53 203 LYS A CA 1
ATOM 1579 C C . LYS A 1 203 ? 3.508 -4.075 18.534 1.00 34.53 203 LYS A C 1
ATOM 1581 O O . LYS A 1 203 ? 2.666 -3.634 19.308 1.00 34.53 203 LYS A O 1
ATOM 1586 N N . THR A 1 204 ? 3.350 -5.221 17.886 1.00 40.50 204 THR A N 1
ATOM 1587 C CA . THR A 1 204 ? 2.379 -6.234 18.308 1.00 40.50 204 THR A CA 1
ATOM 1588 C C . THR A 1 204 ? 3.140 -7.364 18.980 1.00 40.50 204 THR A C 1
ATOM 1590 O O . THR A 1 204 ? 4.088 -7.898 18.402 1.00 40.50 204 THR A O 1
ATOM 1593 N N . HIS A 1 205 ? 2.739 -7.629 20.224 1.00 32.56 205 HIS A N 1
ATOM 1594 C CA . HIS A 1 205 ? 2.937 -8.894 20.923 1.00 32.56 205 HIS A CA 1
ATOM 1595 C C . HIS A 1 205 ? 2.335 -10.061 20.137 1.00 32.56 205 HIS A C 1
ATOM 1597 O O . HIS A 1 205 ? 1.362 -9.811 19.384 1.00 32.56 205 HIS A O 1
#

Radius of gyration: 27.32 Å; Cα contacts (8 Å, |Δi|>4): 340; chains: 1; bounding box: 68×34×90 Å